Protein AF-A0AA52FCB7-F1 (afdb_monomer)

Sequence (193 aa):
MDLAPDELLTHLDDLVLRMDREEAIGRDGHPDHPSGEVGATCLYAVYDPVSGGCAMARAGHPPPVLAAPDGTVRFLELPAGPPLGLGGMPFEAAEFHVAENSVLALYTDGLIESQVRDLDDACELLRSGLAEPGRPLEETCDRIPHDLLPQPQTDDVALLLTRTRTLGTSQVAPWELPAEPSVALIFIRGDVQ

Secondary structure (DSSP, 8-state):
-PPPHHHHHHHHHHHHHHHHHHHHHHS---TTS-----PBPEEEEEEETTTTEEEEEEEBPPPPEEE-TTS-EEE------PPBTS--SPP-EEEEE--TT-EEEEE-GGGT--SSS-HHHHHHHHHHHH-STT--HHHHHHHHHHHH--SS--S---EEEEE--PPPGGG---------TT-----------

Radius of gyration: 20.94 Å; Cα contacts (8 Å, |Δi|>4): 303; chains: 1; bounding box: 65×32×57 Å

Solvent-accessible surface area (backbone atoms only — not comparable to full-atom values): 11581 Å² total; per-residue (Å²): 131,87,69,56,43,23,58,46,50,50,52,50,24,56,51,43,46,49,50,57,53,56,54,59,73,73,52,86,85,69,89,88,59,82,86,65,87,77,43,49,65,41,73,42,75,50,72,40,38,75,81,27,40,32,40,30,19,26,18,53,36,64,69,38,37,40,20,40,61,88,30,54,56,44,72,51,90,59,56,43,41,56,31,32,47,66,67,85,73,76,50,45,62,39,78,42,82,50,62,60,61,15,38,42,37,45,53,41,59,41,52,42,60,52,99,85,50,55,56,69,60,35,50,49,50,53,40,60,55,50,30,61,61,89,61,58,66,66,63,40,63,56,45,43,55,66,77,53,55,61,88,82,74,91,56,70,71,51,78,47,80,46,70,42,61,61,56,53,74,92,76,52,83,88,76,90,74,76,96,55,99,85,73,87,87,82,84,87,82,83,84,84,130

Nearest PDB structures (foldseek):
  5ucg-assembly3_D  TM=6.932E-01  e=6.476E-05  Bacillus subtilis subsp. subtilis str. 168
  5ucg-assembly3_C  TM=7.736E-01  e=1.992E-04  Bacillus subtilis subsp. subtilis str. 168
  5ucg-assembly1_A  TM=7.765E-01  e=3.495E-04  Bacillus subtilis subsp. subtilis str. 168
  5ucg-assembly1_B  TM=7.756E-01  e=3.720E-04  Bacillus subtilis subsp. subtilis str. 168
  5ucg-assembly2_E-2  TM=7.784E-01  e=3.283E-04  Bacillus subtilis subsp. subtilis str. 168

Structure (mmCIF, N/CA/C/O backbone):
data_AF-A0AA52FCB7-F1
#
_entry.id   AF-A0AA52FCB7-F1
#
loop_
_atom_site.group_PDB
_atom_site.id
_atom_site.type_symbol
_atom_site.label_atom_id
_atom_site.label_alt_id
_atom_site.label_comp_id
_atom_site.label_asym_id
_atom_site.label_entity_id
_atom_site.label_seq_id
_atom_site.pdbx_PDB_ins_code
_atom_site.Cartn_x
_atom_site.Cartn_y
_atom_site.Cartn_z
_atom_site.occupancy
_atom_site.B_iso_or_equiv
_atom_site.auth_seq_id
_atom_site.auth_comp_id
_atom_site.auth_asym_id
_atom_site.auth_atom_id
_atom_site.pdbx_PDB_model_num
ATOM 1 N N . MET A 1 1 ? -20.951 6.166 -9.045 1.00 45.50 1 MET A N 1
ATOM 2 C CA . MET A 1 1 ? -20.879 4.755 -8.637 1.00 45.50 1 MET A CA 1
ATOM 3 C C . MET A 1 1 ? -19.400 4.472 -8.612 1.00 45.50 1 MET A C 1
ATOM 5 O O . MET A 1 1 ? -18.784 4.608 -9.662 1.00 45.50 1 MET A O 1
ATOM 9 N N . ASP A 1 2 ? -18.833 4.289 -7.426 1.00 71.06 2 ASP A N 1
ATOM 10 C CA . ASP A 1 2 ? -17.407 3.999 -7.294 1.00 71.06 2 ASP A CA 1
ATOM 11 C C . ASP A 1 2 ? -17.185 2.584 -7.835 1.00 71.06 2 ASP A C 1
ATOM 13 O O . ASP A 1 2 ? -17.899 1.661 -7.443 1.00 71.06 2 ASP A O 1
ATOM 17 N N . LEU A 1 3 ? -16.305 2.453 -8.829 1.00 85.44 3 LEU A N 1
ATOM 18 C CA . LEU A 1 3 ? -15.985 1.168 -9.452 1.00 85.44 3 LEU A CA 1
ATOM 19 C C . LEU A 1 3 ? -15.271 0.269 -8.443 1.00 85.44 3 LEU A C 1
ATOM 21 O O . LEU A 1 3 ? -14.531 0.764 -7.583 1.00 85.44 3 LEU A O 1
ATOM 25 N N . ALA A 1 4 ? -15.454 -1.045 -8.574 1.00 93.50 4 ALA A N 1
ATOM 26 C CA . ALA A 1 4 ? -14.627 -1.983 -7.829 1.00 93.50 4 ALA A CA 1
ATOM 27 C C . ALA A 1 4 ? -13.144 -1.809 -8.233 1.00 93.50 4 ALA A C 1
ATOM 29 O O . ALA A 1 4 ? -12.861 -1.401 -9.366 1.00 93.50 4 ALA A O 1
ATOM 30 N N . PRO A 1 5 ? -12.176 -2.072 -7.335 1.00 95.62 5 PRO A N 1
ATOM 31 C CA . PRO A 1 5 ? -10.766 -1.818 -7.624 1.00 95.62 5 PRO A CA 1
ATOM 32 C C . PRO A 1 5 ? -10.227 -2.481 -8.896 1.00 95.62 5 PRO A C 1
ATOM 34 O O . PRO A 1 5 ? -9.506 -1.850 -9.663 1.00 95.62 5 PRO A O 1
ATOM 37 N N . ASP A 1 6 ? -10.593 -3.731 -9.143 1.00 95.00 6 ASP A N 1
ATOM 38 C CA . ASP A 1 6 ? -10.229 -4.503 -10.332 1.00 95.00 6 ASP A CA 1
ATOM 39 C C . ASP A 1 6 ? -10.856 -3.944 -11.619 1.00 95.00 6 ASP A C 1
ATOM 41 O O . ASP A 1 6 ? -10.180 -3.837 -12.647 1.00 95.00 6 ASP A O 1
ATOM 45 N N . GLU A 1 7 ? -12.117 -3.510 -11.561 1.00 95.12 7 GLU A N 1
ATOM 46 C CA . GLU A 1 7 ? -12.789 -2.843 -12.683 1.00 95.12 7 GLU A CA 1
ATOM 47 C C . GLU A 1 7 ? -12.118 -1.508 -13.020 1.00 95.12 7 GLU A C 1
ATOM 49 O O . GLU A 1 7 ? -11.920 -1.182 -14.193 1.00 95.12 7 GLU A O 1
ATOM 54 N N . LEU A 1 8 ? -11.729 -0.742 -11.995 1.00 95.44 8 LEU A N 1
ATOM 55 C CA . LEU A 1 8 ? -11.022 0.521 -12.176 1.00 95.44 8 LEU A 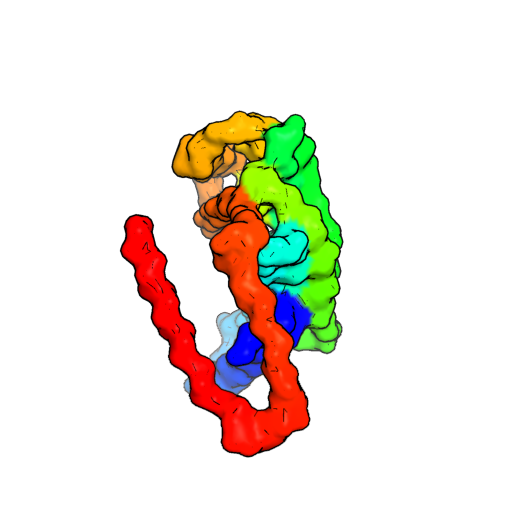CA 1
ATOM 56 C C . LEU A 1 8 ? -9.650 0.303 -12.818 1.00 95.44 8 LEU A C 1
ATOM 58 O O . LEU A 1 8 ? -9.314 1.014 -13.764 1.00 95.44 8 LEU A O 1
ATOM 62 N N . LEU A 1 9 ? -8.878 -0.686 -12.359 1.00 95.44 9 LEU A N 1
ATOM 63 C CA . LEU A 1 9 ? -7.589 -1.006 -12.978 1.00 95.44 9 LEU A CA 1
ATOM 64 C C . LEU A 1 9 ? -7.750 -1.494 -14.418 1.00 95.44 9 LEU A C 1
ATOM 66 O O . LEU A 1 9 ? -6.989 -1.068 -15.282 1.00 95.44 9 LEU A O 1
ATOM 70 N N . THR A 1 10 ? -8.775 -2.300 -14.699 1.00 94.94 10 THR A N 1
ATOM 71 C CA . THR A 1 10 ? -9.097 -2.727 -16.071 1.00 94.94 10 THR A CA 1
ATOM 72 C C . THR A 1 10 ? -9.399 -1.521 -16.962 1.00 94.94 10 THR A C 1
ATOM 74 O O . THR A 1 10 ? -8.893 -1.420 -18.077 1.00 94.94 10 THR A O 1
ATOM 77 N N . HIS A 1 11 ? -10.172 -0.556 -16.458 1.00 93.62 11 HIS A N 1
ATOM 78 C CA . HIS A 1 11 ? -10.465 0.663 -17.204 1.00 93.62 11 HIS A CA 1
ATOM 79 C C . HIS A 1 11 ? -9.217 1.524 -17.443 1.00 93.62 11 HIS A C 1
ATOM 81 O O . HIS A 1 11 ? -9.050 2.075 -18.530 1.00 93.62 11 HIS A O 1
ATOM 87 N N . LEU A 1 12 ? -8.338 1.644 -16.444 1.00 93.75 12 LEU A N 1
ATOM 88 C CA . LEU A 1 12 ? -7.072 2.362 -16.591 1.00 93.75 12 LEU A CA 1
ATOM 89 C C . LEU A 1 12 ? -6.145 1.678 -17.603 1.00 93.75 12 LEU A C 1
ATOM 91 O O . LEU A 1 12 ? -5.550 2.375 -18.421 1.00 93.75 12 LEU A O 1
ATOM 95 N N . ASP A 1 13 ? -6.063 0.347 -17.598 1.00 93.44 13 ASP A N 1
ATOM 96 C CA . ASP A 1 13 ? -5.275 -0.430 -18.564 1.00 93.44 13 ASP A CA 1
ATOM 97 C C . ASP A 1 13 ? -5.745 -0.178 -20.003 1.00 93.44 13 ASP A C 1
ATOM 99 O O . ASP A 1 13 ? -4.945 0.179 -20.871 1.00 93.44 13 ASP A O 1
ATOM 103 N N . ASP A 1 14 ? -7.061 -0.228 -20.235 1.00 91.62 14 ASP A N 1
ATOM 104 C CA . ASP A 1 14 ? -7.664 0.093 -21.532 1.00 91.62 14 ASP A CA 1
ATOM 105 C C . ASP A 1 14 ? -7.354 1.529 -21.988 1.00 91.62 14 ASP A C 1
ATOM 107 O O . ASP A 1 14 ? -7.154 1.780 -23.182 1.00 91.62 14 ASP A O 1
ATOM 111 N N . LEU A 1 15 ? -7.323 2.494 -21.060 1.00 91.56 15 LEU A N 1
ATOM 112 C CA . LEU A 1 15 ? -6.978 3.882 -21.374 1.00 91.56 15 LEU A CA 1
ATOM 113 C C . LEU A 1 15 ? -5.505 4.021 -21.773 1.00 91.56 15 LEU A C 1
ATOM 115 O O . LEU A 1 15 ? -5.227 4.652 -22.795 1.00 91.56 15 LEU A O 1
ATOM 119 N N . VAL A 1 16 ? -4.586 3.403 -21.027 1.00 89.75 16 VAL A N 1
ATOM 120 C CA . VAL A 1 16 ? -3.145 3.425 -21.337 1.00 89.75 16 VAL A CA 1
ATOM 121 C C . VAL A 1 16 ? -2.882 2.773 -22.698 1.00 89.75 16 VAL A C 1
ATOM 123 O O . VAL A 1 16 ? -2.288 3.397 -23.577 1.00 89.75 16 VAL A O 1
ATOM 126 N N . LEU A 1 17 ? -3.443 1.583 -22.941 1.00 87.50 17 LEU A N 1
ATOM 127 C CA . LEU A 1 17 ? -3.322 0.869 -24.220 1.00 87.50 17 LEU A CA 1
ATOM 128 C C . LEU A 1 17 ? -3.843 1.678 -25.415 1.00 87.50 17 LEU A C 1
ATOM 130 O O . LEU A 1 17 ? -3.356 1.535 -26.542 1.00 87.50 17 LEU A O 1
ATOM 134 N N . ARG A 1 18 ? -4.875 2.501 -25.209 1.00 86.69 18 ARG A N 1
ATOM 135 C CA . ARG A 1 18 ? -5.400 3.386 -26.254 1.00 86.69 18 ARG A CA 1
ATOM 136 C C . ARG A 1 18 ? -4.477 4.565 -26.525 1.00 86.69 18 ARG A C 1
ATOM 138 O O . ARG A 1 18 ? -4.260 4.872 -27.696 1.00 86.69 18 ARG A O 1
ATOM 145 N N . MET A 1 19 ? -3.944 5.190 -25.479 1.00 84.38 19 MET A N 1
ATOM 146 C CA . MET A 1 19 ? -3.011 6.310 -25.609 1.00 84.38 19 MET A CA 1
ATOM 147 C C . MET A 1 19 ? -1.756 5.894 -26.384 1.00 84.38 19 MET A C 1
ATOM 149 O O . MET A 1 19 ? -1.390 6.574 -27.342 1.00 84.38 19 MET A O 1
ATOM 153 N N . ASP A 1 20 ? -1.184 4.727 -26.078 1.00 80.62 20 ASP A N 1
ATOM 154 C CA . ASP A 1 20 ? -0.006 4.207 -26.786 1.00 80.62 20 ASP A CA 1
ATOM 155 C C . ASP A 1 20 ? -0.259 4.003 -28.288 1.00 80.62 20 ASP A C 1
ATOM 157 O O . ASP A 1 20 ? 0.585 4.318 -29.134 1.00 80.62 20 ASP A O 1
ATOM 161 N N . ARG A 1 21 ? -1.453 3.517 -28.657 1.00 78.19 21 ARG A N 1
ATOM 162 C CA . ARG A 1 21 ? -1.846 3.362 -30.069 1.00 78.19 21 ARG A CA 1
ATOM 163 C C . ARG A 1 21 ? -2.026 4.705 -30.768 1.00 78.19 21 ARG A C 1
ATOM 165 O O . ARG A 1 21 ? -1.641 4.834 -31.928 1.00 78.19 21 ARG A O 1
ATOM 172 N N . GLU A 1 22 ? -2.631 5.681 -30.097 1.00 75.75 22 GLU A N 1
ATOM 173 C CA . GLU A 1 22 ? -2.843 7.024 -30.647 1.00 75.75 22 GLU A CA 1
ATOM 174 C C . GLU A 1 22 ? -1.505 7.751 -30.866 1.00 75.75 22 GLU A C 1
ATOM 176 O O . GLU A 1 22 ? -1.296 8.341 -31.929 1.00 75.75 22 GLU A O 1
ATOM 181 N N . GLU A 1 23 ? -0.557 7.627 -29.932 1.00 69.94 23 GLU A N 1
ATOM 182 C CA . GLU A 1 23 ? 0.798 8.164 -30.096 1.00 69.94 23 GLU A CA 1
ATOM 183 C C . GLU A 1 23 ? 1.574 7.490 -31.234 1.00 69.94 23 GLU A C 1
ATOM 185 O O . GLU A 1 23 ? 2.283 8.167 -31.987 1.00 69.94 23 GLU A O 1
ATOM 190 N N . ALA A 1 24 ? 1.420 6.175 -31.409 1.00 65.25 24 ALA A N 1
ATOM 191 C CA . ALA A 1 24 ? 2.069 5.438 -32.492 1.00 65.25 24 ALA A CA 1
ATOM 192 C C . ALA A 1 24 ? 1.595 5.882 -33.890 1.00 65.25 24 ALA A C 1
ATOM 194 O O . ALA A 1 24 ? 2.366 5.823 -34.847 1.00 65.25 24 ALA A O 1
ATOM 195 N N . ILE A 1 25 ? 0.354 6.363 -34.020 1.00 60.12 25 ILE A N 1
ATOM 196 C CA . ILE A 1 25 ? -0.221 6.845 -35.289 1.00 60.12 25 ILE A CA 1
ATOM 197 C C . ILE A 1 25 ? 0.271 8.267 -35.637 1.00 60.12 25 ILE A C 1
ATOM 199 O O . ILE A 1 25 ? 0.261 8.650 -36.806 1.00 60.12 25 ILE A O 1
ATOM 203 N N . GLY A 1 26 ? 0.733 9.042 -34.649 1.00 58.78 26 GLY A N 1
ATOM 204 C CA . GLY A 1 26 ? 1.243 10.409 -34.832 1.00 58.78 26 GLY A CA 1
ATOM 205 C C . GLY A 1 26 ? 2.750 10.523 -35.097 1.00 58.78 26 GLY A C 1
ATOM 206 O O . GLY A 1 26 ? 3.223 11.611 -35.431 1.00 58.78 26 GLY A O 1
ATOM 207 N N . ARG A 1 27 ? 3.520 9.436 -34.949 1.00 56.81 27 ARG A N 1
ATOM 208 C CA . ARG A 1 27 ? 4.971 9.419 -35.196 1.00 56.81 27 ARG A CA 1
ATOM 209 C C . ARG A 1 27 ? 5.257 8.897 -36.608 1.00 56.81 27 ARG A C 1
ATOM 211 O O . ARG A 1 27 ? 5.035 7.725 -36.895 1.00 56.81 27 ARG A O 1
ATOM 218 N N . ASP A 1 28 ? 5.812 9.748 -37.474 1.00 52.34 28 ASP A N 1
ATOM 219 C CA . ASP A 1 28 ? 6.411 9.338 -38.753 1.00 52.34 28 ASP A CA 1
ATOM 220 C C . ASP A 1 28 ? 7.596 8.382 -38.494 1.00 52.34 28 ASP A C 1
ATOM 222 O O . ASP A 1 28 ? 8.734 8.810 -38.317 1.00 52.34 28 ASP A O 1
ATOM 226 N N . GLY A 1 29 ? 7.305 7.079 -38.427 1.00 52.31 29 GLY A N 1
ATOM 227 C CA . GLY A 1 29 ? 8.203 5.926 -38.589 1.00 52.31 29 GLY A CA 1
ATOM 228 C C . GLY A 1 29 ? 9.706 6.115 -38.339 1.00 52.31 29 GLY A C 1
ATOM 229 O O . GLY A 1 29 ? 10.497 5.820 -39.236 1.00 52.31 29 GLY A O 1
ATOM 230 N N . HIS A 1 30 ? 10.123 6.540 -37.142 1.00 45.84 30 HIS A N 1
ATOM 231 C CA . HIS A 1 30 ? 11.535 6.506 -36.743 1.00 45.84 30 HIS A CA 1
ATOM 232 C C . HIS A 1 30 ? 11.818 5.265 -35.874 1.00 45.84 30 HIS A C 1
ATOM 234 O O . HIS A 1 30 ? 11.282 5.177 -34.771 1.00 45.84 30 HIS A O 1
ATOM 240 N N . PRO A 1 31 ? 12.638 4.302 -36.343 1.00 50.50 31 PRO A N 1
ATOM 241 C CA . PRO A 1 31 ? 12.804 2.987 -35.714 1.00 50.50 31 PRO A CA 1
ATOM 242 C C . PRO A 1 31 ? 13.756 2.966 -34.500 1.00 50.50 31 PRO A C 1
ATOM 244 O O . PRO A 1 31 ? 14.036 1.892 -33.981 1.00 50.50 31 PRO A O 1
ATOM 247 N N . ASP A 1 32 ? 14.238 4.123 -34.034 1.00 44.69 32 ASP A N 1
ATOM 248 C CA . ASP A 1 32 ? 15.283 4.239 -32.999 1.00 44.69 32 ASP A CA 1
ATOM 249 C C . ASP A 1 32 ? 14.759 4.677 -31.619 1.00 44.69 32 ASP A C 1
ATOM 251 O O . ASP A 1 32 ? 15.508 5.185 -30.782 1.00 44.69 32 ASP A O 1
ATOM 255 N N . HIS A 1 33 ? 13.469 4.500 -31.335 1.00 45.22 33 HIS A N 1
ATOM 256 C CA . HIS A 1 33 ? 13.006 4.486 -29.947 1.00 45.22 33 HIS A CA 1
ATOM 257 C C . HIS A 1 33 ? 12.729 3.045 -29.566 1.00 45.22 33 HIS A C 1
ATOM 259 O O . HIS A 1 33 ? 11.986 2.387 -30.299 1.00 45.22 33 HIS A O 1
ATOM 265 N N . PRO A 1 34 ? 13.323 2.531 -28.469 1.00 42.44 34 PRO A N 1
ATOM 266 C CA . PRO A 1 34 ? 12.935 1.223 -27.992 1.00 42.44 34 PRO A CA 1
ATOM 267 C C . PRO A 1 34 ? 11.418 1.265 -27.861 1.00 42.44 34 PRO A C 1
ATOM 269 O O . PRO A 1 34 ? 10.869 2.140 -27.190 1.00 42.44 34 PRO A O 1
ATOM 272 N N . SER A 1 35 ? 10.739 0.344 -28.538 1.00 48.44 35 SER A N 1
ATOM 273 C CA . SER A 1 35 ? 9.387 -0.063 -28.177 1.00 48.44 35 SER A CA 1
ATOM 274 C C . SER A 1 35 ? 9.508 -0.756 -26.818 1.00 48.44 35 SER A C 1
ATOM 276 O O . SER A 1 35 ? 9.415 -1.972 -26.708 1.00 48.44 35 SER A O 1
ATOM 278 N N . GLY A 1 36 ? 9.915 0.012 -25.809 1.00 45.31 36 GLY A N 1
ATOM 279 C CA . GLY A 1 36 ? 9.949 -0.404 -24.432 1.00 45.31 36 GLY A CA 1
ATOM 280 C C . GLY A 1 36 ? 8.501 -0.419 -24.018 1.00 45.31 36 GLY A C 1
ATOM 281 O O . GLY A 1 36 ? 7.875 0.632 -23.943 1.00 45.31 36 GLY A O 1
ATOM 282 N N . GLU A 1 37 ? 7.978 -1.617 -23.841 1.00 56.69 37 GLU A N 1
ATOM 283 C CA . GLU A 1 37 ? 6.784 -1.920 -23.068 1.00 56.69 37 GLU A CA 1
ATOM 284 C C . GLU A 1 37 ? 6.935 -1.304 -21.661 1.00 56.69 37 GLU A C 1
ATOM 286 O O . GLU A 1 37 ? 7.281 -1.986 -20.700 1.00 56.69 37 GLU A O 1
ATOM 291 N N . VAL A 1 38 ? 6.788 0.018 -21.534 1.00 61.06 38 VAL A N 1
ATOM 292 C CA . VAL A 1 38 ? 6.859 0.715 -20.247 1.00 61.06 38 VAL A CA 1
ATOM 293 C C . VAL A 1 38 ? 5.437 0.804 -19.731 1.00 61.06 38 VAL A C 1
ATOM 295 O O . VAL A 1 38 ? 4.728 1.776 -19.971 1.00 61.06 38 VAL A O 1
ATOM 298 N N . GLY A 1 39 ? 5.013 -0.262 -19.061 1.00 78.88 39 GLY A N 1
ATOM 299 C CA . GLY A 1 39 ? 3.770 -0.226 -18.314 1.00 78.88 39 GLY A CA 1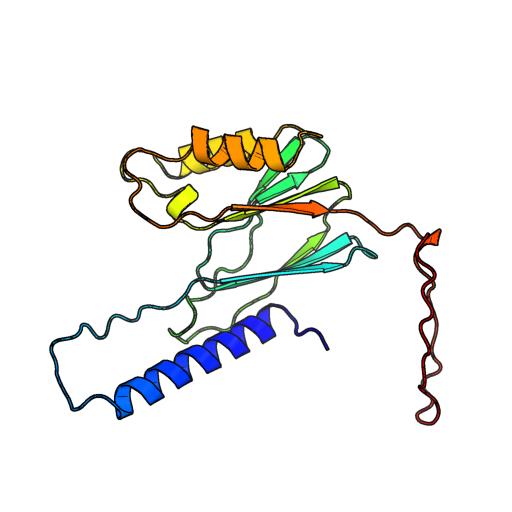
ATOM 300 C C . GLY A 1 39 ? 3.892 0.642 -17.060 1.00 78.88 39 GLY A C 1
ATOM 301 O O . GLY A 1 39 ? 4.985 0.832 -16.526 1.00 78.88 39 GLY A O 1
ATOM 302 N N . ALA A 1 40 ? 2.769 1.157 -16.568 1.00 89.50 40 ALA A N 1
ATOM 303 C CA . ALA A 1 40 ? 2.716 1.903 -15.311 1.00 89.50 40 ALA A CA 1
ATOM 304 C C . ALA A 1 40 ? 2.282 0.987 -14.160 1.00 89.50 40 ALA A C 1
ATOM 306 O O . ALA A 1 40 ? 1.365 0.178 -14.322 1.00 89.50 40 ALA A O 1
ATOM 307 N N . THR A 1 41 ? 2.897 1.121 -12.982 1.00 93.62 41 THR A N 1
ATOM 308 C CA . THR A 1 41 ? 2.407 0.410 -11.795 1.0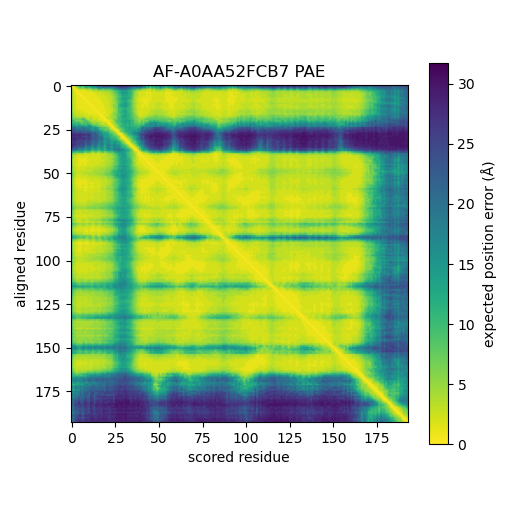0 93.62 41 THR A CA 1
ATOM 309 C C . THR A 1 41 ? 1.304 1.202 -11.098 1.00 93.62 41 THR A C 1
ATOM 311 O O . THR A 1 41 ? 1.298 2.433 -11.101 1.00 93.62 41 THR A O 1
ATOM 314 N N . CYS A 1 42 ? 0.338 0.505 -10.504 1.00 95.31 42 CYS A N 1
ATOM 315 C CA . CYS A 1 42 ? -0.753 1.137 -9.766 1.00 95.31 42 CYS A CA 1
ATOM 316 C C . CYS A 1 42 ? -1.228 0.253 -8.614 1.00 95.31 42 CYS A C 1
ATOM 318 O O . CYS A 1 42 ? -1.294 -0.967 -8.744 1.00 95.31 42 CYS A O 1
ATOM 320 N N . LEU A 1 43 ? -1.602 0.871 -7.498 1.00 97.06 43 LEU A N 1
ATOM 321 C CA . LEU A 1 43 ? -2.380 0.237 -6.444 1.00 97.06 43 LEU A CA 1
ATOM 322 C C . LEU A 1 43 ? -3.564 1.135 -6.120 1.00 97.06 43 LEU A C 1
ATOM 324 O O . LEU A 1 43 ? -3.398 2.326 -5.854 1.00 97.06 43 LEU A O 1
ATOM 328 N N . TYR A 1 44 ? -4.755 0.546 -6.125 1.00 96.31 44 TYR A N 1
ATOM 329 C CA . TYR A 1 44 ? -5.988 1.235 -5.782 1.00 96.31 44 TYR A CA 1
ATOM 330 C C . TYR A 1 44 ? -6.653 0.559 -4.588 1.00 96.31 44 TYR A C 1
ATOM 332 O O . TYR A 1 44 ? -6.792 -0.663 -4.554 1.00 96.31 44 TYR A O 1
ATOM 340 N N . ALA A 1 45 ? -7.048 1.366 -3.604 1.00 95.81 45 ALA A N 1
ATOM 341 C CA . ALA A 1 45 ? -7.651 0.913 -2.360 1.00 95.81 45 ALA A CA 1
ATOM 342 C C . ALA A 1 45 ? -8.914 1.723 -2.056 1.00 95.81 45 ALA A C 1
ATOM 344 O O . ALA A 1 45 ? -8.891 2.954 -2.062 1.00 95.81 45 ALA A O 1
ATOM 345 N N . VAL A 1 46 ? -9.999 1.022 -1.738 1.00 95.94 46 VAL A N 1
ATOM 346 C CA . VAL A 1 46 ? -11.267 1.597 -1.284 1.00 95.94 46 VAL A CA 1
ATOM 347 C C . VAL A 1 46 ? -11.492 1.142 0.147 1.00 95.94 46 VAL A C 1
ATOM 349 O O . VAL A 1 46 ? -11.547 -0.056 0.417 1.00 95.94 46 VAL A O 1
ATOM 352 N N . TYR A 1 47 ? -11.597 2.090 1.074 1.00 94.94 47 TYR A N 1
ATOM 353 C CA . TYR A 1 47 ? -11.884 1.821 2.481 1.00 94.94 47 TYR A CA 1
ATOM 354 C C . TYR A 1 47 ? -13.299 2.277 2.825 1.00 94.94 47 TYR A C 1
ATOM 356 O O . TYR A 1 47 ? -13.642 3.442 2.622 1.00 94.94 47 TYR A O 1
ATOM 364 N N . ASP A 1 48 ? -14.095 1.368 3.380 1.00 92.69 48 ASP A N 1
ATOM 365 C CA . ASP A 1 48 ? -15.402 1.665 3.947 1.00 92.69 48 ASP A CA 1
ATOM 366 C C . ASP A 1 48 ? -15.274 1.875 5.470 1.00 92.69 48 ASP A C 1
ATOM 368 O O . ASP A 1 48 ? -15.089 0.907 6.217 1.00 92.69 48 ASP A O 1
ATOM 372 N N . PRO A 1 49 ? -15.406 3.117 5.971 1.00 90.75 49 PRO A N 1
ATOM 373 C CA . PRO A 1 49 ? -15.299 3.409 7.397 1.00 90.75 49 PRO A CA 1
ATOM 374 C C . PRO A 1 49 ? -16.502 2.912 8.213 1.00 90.75 49 PRO A C 1
ATOM 376 O O . PRO A 1 49 ? -16.440 2.937 9.442 1.00 90.75 49 PRO A O 1
ATOM 379 N N . VAL A 1 50 ? -17.601 2.486 7.580 1.00 90.50 50 VAL A N 1
ATOM 380 C CA . VAL A 1 50 ? -18.766 1.930 8.285 1.00 90.50 50 VAL A CA 1
ATOM 381 C C . VAL A 1 50 ? -18.517 0.472 8.661 1.00 90.50 50 VAL A C 1
ATOM 383 O O . VAL A 1 50 ? -18.711 0.094 9.815 1.00 90.50 50 VAL A O 1
ATOM 386 N N . SER A 1 51 ? -18.074 -0.350 7.707 1.00 90.56 51 SER A N 1
ATOM 387 C CA . SER A 1 51 ? -17.777 -1.770 7.952 1.00 90.56 51 SER A CA 1
ATOM 388 C C . SER A 1 51 ? -16.345 -2.032 8.431 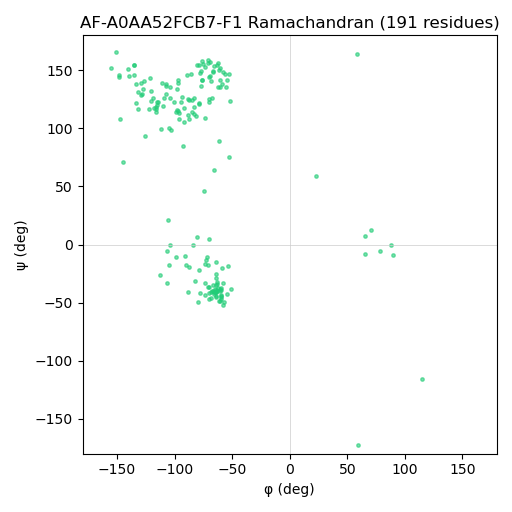1.00 90.56 51 SER A C 1
ATOM 390 O O . SER A 1 51 ? -16.059 -3.104 8.970 1.00 90.56 51 SER A O 1
ATOM 392 N N . GLY A 1 52 ? -15.426 -1.085 8.214 1.00 93.50 52 GLY A N 1
ATOM 393 C CA . GLY A 1 52 ? -13.987 -1.311 8.356 1.00 93.50 52 GLY A CA 1
ATOM 394 C C . GLY A 1 52 ? -13.406 -2.208 7.254 1.00 93.50 52 GLY A C 1
ATOM 395 O O . GLY A 1 52 ? -12.286 -2.702 7.394 1.00 93.50 52 GLY A O 1
ATOM 396 N N . GLY A 1 53 ? -14.164 -2.468 6.186 1.00 96.06 53 GLY A N 1
ATOM 397 C CA . GLY A 1 53 ? -13.708 -3.223 5.024 1.00 96.06 53 GLY A CA 1
ATOM 398 C C . GLY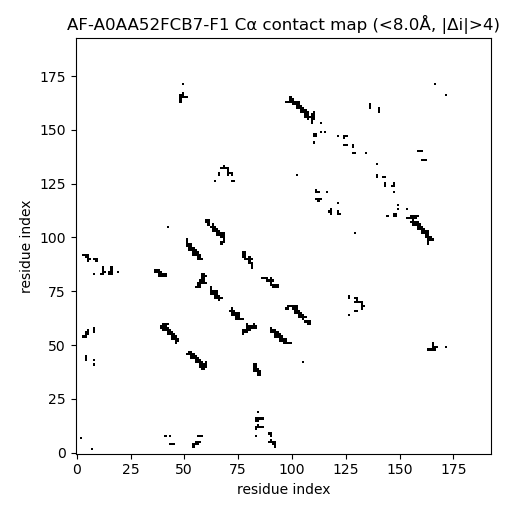 A 1 53 ? -12.797 -2.387 4.131 1.00 96.06 53 GLY A C 1
ATOM 399 O O . GLY A 1 53 ? -13.019 -1.193 3.937 1.00 96.06 53 GLY A O 1
ATOM 400 N N . CYS A 1 54 ? -11.764 -3.012 3.575 1.00 96.75 54 CYS A N 1
ATOM 401 C CA . CYS A 1 54 ? -10.904 -2.401 2.577 1.00 96.75 54 CYS A CA 1
ATOM 402 C C . CYS A 1 54 ? -10.708 -3.344 1.393 1.00 96.75 54 CYS A C 1
ATOM 404 O O . CYS A 1 54 ? -10.143 -4.424 1.558 1.00 96.75 54 CYS A O 1
ATOM 406 N N . ALA A 1 55 ? -11.167 -2.928 0.216 1.00 97.25 55 ALA A N 1
ATOM 407 C CA . ALA A 1 55 ? -10.959 -3.640 -1.038 1.00 97.25 55 ALA A CA 1
ATOM 408 C C . ALA A 1 55 ? -9.780 -3.015 -1.784 1.00 97.25 55 ALA A C 1
ATOM 410 O O . ALA A 1 55 ? -9.688 -1.789 -1.883 1.00 97.25 55 ALA A O 1
ATOM 411 N N . MET A 1 56 ? -8.874 -3.840 -2.303 1.00 97.88 56 MET A N 1
ATOM 412 C CA . MET A 1 56 ? -7.671 -3.374 -2.991 1.00 97.88 56 MET A CA 1
ATOM 413 C C . MET A 1 56 ? -7.376 -4.218 -4.222 1.00 97.88 56 MET A C 1
ATOM 415 O O . MET A 1 56 ? -7.542 -5.432 -4.182 1.00 97.88 56 MET A O 1
ATOM 419 N N . ALA A 1 57 ? -6.855 -3.592 -5.270 1.00 97.56 57 ALA A N 1
ATOM 420 C CA . ALA A 1 57 ? -6.252 -4.277 -6.408 1.00 97.56 57 ALA A CA 1
ATOM 421 C C . ALA A 1 57 ? -4.939 -3.579 -6.777 1.00 97.56 57 ALA A C 1
ATOM 423 O O . ALA A 1 57 ? -4.759 -2.386 -6.502 1.00 97.56 57 ALA A O 1
ATOM 424 N N . ARG A 1 58 ? -4.016 -4.314 -7.399 1.00 96.62 58 ARG A N 1
ATOM 425 C CA . ARG A 1 58 ? -2.745 -3.763 -7.878 1.00 96.62 58 ARG A CA 1
ATOM 426 C C . ARG A 1 58 ? -2.414 -4.242 -9.290 1.00 96.62 58 ARG A C 1
ATOM 428 O O . ARG A 1 58 ? -2.874 -5.296 -9.719 1.00 96.62 58 ARG A O 1
ATOM 435 N N . ALA A 1 59 ? -1.628 -3.422 -9.975 1.00 95.56 59 ALA A N 1
ATOM 436 C CA . ALA A 1 59 ? -1.049 -3.623 -11.292 1.00 95.56 59 ALA A CA 1
ATOM 437 C C . ALA A 1 59 ? 0.467 -3.429 -11.164 1.00 95.56 59 ALA A C 1
ATOM 439 O O . ALA A 1 59 ? 0.944 -2.296 -11.139 1.00 95.56 59 ALA A O 1
ATOM 440 N N . GLY A 1 60 ? 1.225 -4.505 -10.948 1.00 93.31 60 GLY A N 1
ATOM 441 C CA . GLY A 1 60 ? 2.687 -4.491 -10.788 1.00 93.31 60 GLY A CA 1
ATOM 442 C C . GLY A 1 60 ? 3.241 -3.760 -9.551 1.00 93.31 60 GLY A C 1
ATOM 443 O O . GLY A 1 60 ? 4.431 -3.857 -9.282 1.00 93.31 60 GLY A O 1
ATOM 444 N N . HIS A 1 61 ? 2.412 -3.048 -8.786 1.00 95.50 61 HIS A N 1
ATOM 445 C CA . HIS A 1 61 ? 2.851 -2.210 -7.667 1.00 95.50 61 HIS A CA 1
ATOM 446 C C . HIS A 1 61 ? 3.277 -3.041 -6.438 1.00 95.50 61 HIS A C 1
ATOM 448 O O . HIS A 1 61 ? 2.752 -4.151 -6.251 1.00 95.50 61 HIS A O 1
ATOM 454 N N . PRO A 1 62 ? 4.180 -2.539 -5.571 1.00 95.38 62 PRO A N 1
ATOM 455 C CA . PRO A 1 62 ? 4.551 -3.234 -4.340 1.00 95.38 62 PRO A CA 1
ATOM 456 C C . PRO A 1 62 ? 3.347 -3.517 -3.417 1.00 95.38 62 PRO A C 1
ATOM 458 O O . PRO A 1 62 ? 2.385 -2.742 -3.400 1.00 95.38 62 PRO A O 1
ATOM 461 N N . PRO A 1 63 ? 3.363 -4.624 -2.646 1.00 96.56 63 PRO A N 1
ATOM 462 C CA . PRO A 1 63 ? 2.318 -4.917 -1.667 1.00 96.56 63 PRO A CA 1
ATOM 463 C C . PRO A 1 63 ? 2.220 -3.818 -0.595 1.00 96.56 63 PRO A C 1
ATOM 465 O O . PRO A 1 63 ? 3.246 -3.405 -0.058 1.00 96.56 63 PRO A O 1
ATOM 468 N N . PRO A 1 64 ? 1.016 -3.360 -0.219 1.00 97.50 64 PRO A N 1
ATOM 469 C CA . PRO A 1 64 ? 0.869 -2.316 0.782 1.00 97.50 64 PRO A CA 1
ATOM 470 C C . PRO A 1 64 ? 1.128 -2.870 2.187 1.00 97.50 64 PRO A C 1
ATOM 472 O O . PRO A 1 64 ? 0.926 -4.060 2.452 1.00 97.50 64 PRO A O 1
ATOM 475 N N . VAL A 1 65 ? 1.530 -2.004 3.118 1.00 98.31 65 VAL A N 1
ATOM 476 C CA . VAL A 1 65 ? 1.784 -2.395 4.514 1.00 98.31 65 VAL A CA 1
ATOM 477 C C . VAL A 1 65 ? 0.642 -1.943 5.408 1.00 98.31 65 VAL A C 1
ATOM 479 O O . VAL A 1 65 ? 0.194 -0.801 5.336 1.00 98.31 65 VAL A O 1
ATOM 482 N N . LEU A 1 66 ? 0.193 -2.826 6.294 1.00 98.19 66 LEU A N 1
ATOM 483 C CA . LEU A 1 66 ? -0.793 -2.523 7.318 1.00 98.19 66 LEU A CA 1
ATOM 484 C C . LEU A 1 66 ? -0.187 -2.677 8.712 1.00 98.19 66 LEU A C 1
ATOM 486 O O . LEU A 1 66 ? 0.194 -3.779 9.117 1.00 98.19 66 LEU A O 1
ATOM 490 N N . ALA A 1 67 ? -0.163 -1.574 9.455 1.00 98.06 67 ALA A N 1
ATOM 491 C CA . ALA A 1 67 ? 0.167 -1.533 10.871 1.00 98.06 67 ALA A CA 1
ATOM 492 C C . ALA A 1 67 ? -1.117 -1.502 11.704 1.00 98.06 67 ALA A C 1
ATOM 494 O O . ALA A 1 67 ? -1.907 -0.560 11.625 1.00 98.06 67 ALA A O 1
ATOM 495 N N . ALA A 1 68 ? -1.335 -2.550 12.487 1.00 96.50 68 ALA A N 1
ATOM 496 C CA . ALA A 1 68 ? -2.449 -2.666 13.411 1.00 96.50 68 ALA A CA 1
ATOM 497 C C . ALA A 1 68 ? -2.213 -1.812 14.675 1.00 96.50 68 ALA A C 1
ATOM 499 O O . ALA A 1 68 ? -1.069 -1.500 15.018 1.00 96.50 68 ALA A O 1
ATOM 500 N N . PRO A 1 69 ? -3.278 -1.440 15.409 1.00 95.00 69 PRO A N 1
ATOM 501 C CA . PRO A 1 69 ? -3.160 -0.623 16.620 1.00 95.00 69 PRO A CA 1
ATOM 502 C C . PRO A 1 69 ? -2.393 -1.303 17.766 1.00 95.00 69 PRO A C 1
ATOM 504 O O . PRO A 1 69 ? -1.986 -0.625 18.706 1.00 95.00 69 PRO A O 1
ATOM 507 N N . ASP A 1 70 ? -2.186 -2.621 17.702 1.00 94.12 70 ASP A N 1
ATOM 508 C CA . ASP A 1 70 ? -1.374 -3.387 18.655 1.00 94.12 70 ASP A CA 1
ATOM 509 C C . ASP A 1 70 ? 0.135 -3.367 18.332 1.00 94.12 70 ASP A C 1
ATOM 511 O O . ASP A 1 70 ? 0.925 -3.951 19.072 1.00 94.12 70 ASP A O 1
ATOM 515 N N . GLY A 1 71 ? 0.537 -2.690 17.250 1.00 94.19 71 GLY A N 1
ATOM 516 C CA . GLY A 1 71 ? 1.919 -2.627 16.768 1.00 94.19 71 GLY A CA 1
ATOM 517 C C . GLY A 1 71 ? 2.298 -3.754 15.806 1.00 94.19 71 GLY A C 1
ATOM 518 O O . GLY A 1 71 ? 3.424 -3.774 15.310 1.00 94.19 71 GLY A O 1
ATOM 519 N N . THR A 1 72 ? 1.386 -4.682 15.495 1.00 96.75 72 THR A N 1
ATOM 520 C CA . THR A 1 72 ? 1.628 -5.722 14.488 1.00 96.75 72 THR A CA 1
ATOM 521 C C . THR A 1 72 ? 1.657 -5.104 13.095 1.00 96.75 72 THR A C 1
ATOM 523 O O . THR A 1 72 ? 0.683 -4.491 12.662 1.00 96.75 72 THR A O 1
ATOM 526 N N . VAL A 1 73 ? 2.738 -5.326 12.347 1.00 98.19 73 VAL A N 1
ATOM 527 C CA . VAL A 1 73 ? 2.904 -4.792 10.989 1.00 98.19 73 VAL A CA 1
ATOM 528 C C . VAL A 1 73 ? 3.053 -5.929 9.981 1.00 98.19 73 VAL A C 1
ATOM 530 O O . VAL A 1 73 ? 3.917 -6.798 10.130 1.00 98.19 73 VAL A O 1
ATOM 533 N N . ARG A 1 74 ? 2.216 -5.927 8.938 1.00 97.31 74 ARG A N 1
ATOM 534 C CA . ARG A 1 74 ? 2.219 -6.952 7.883 1.00 97.31 74 ARG A CA 1
ATOM 535 C C . ARG A 1 74 ? 2.106 -6.342 6.492 1.00 97.31 74 ARG A C 1
ATOM 537 O O . ARG A 1 74 ? 1.384 -5.369 6.309 1.00 97.31 74 ARG A O 1
ATOM 544 N N . PHE A 1 75 ? 2.762 -6.962 5.521 1.00 97.75 75 PHE A N 1
ATOM 545 C CA . PHE A 1 75 ? 2.501 -6.716 4.105 1.00 97.75 75 PHE A CA 1
ATOM 546 C C . PHE A 1 75 ? 1.209 -7.450 3.736 1.00 97.75 75 PHE A C 1
ATOM 548 O O . PHE A 1 75 ? 0.971 -8.564 4.215 1.00 97.75 75 PHE A O 1
ATOM 555 N N . LEU A 1 76 ? 0.328 -6.799 2.980 1.00 97.44 76 LEU A N 1
ATOM 556 C CA . LEU A 1 76 ? -0.929 -7.404 2.552 1.00 97.44 76 LEU A CA 1
ATOM 557 C C . LEU A 1 76 ? -0.708 -8.171 1.253 1.00 97.44 76 LEU A C 1
ATOM 559 O O . LEU A 1 76 ? -0.265 -7.611 0.256 1.00 97.44 76 LEU A O 1
ATOM 563 N N . GLU A 1 77 ? -1.052 -9.452 1.271 1.00 94.62 77 GLU A N 1
ATOM 564 C CA . GLU A 1 77 ? -0.948 -10.327 0.109 1.00 94.62 77 GLU A CA 1
ATOM 565 C C . GLU A 1 77 ? -2.180 -10.164 -0.781 1.00 94.62 77 GLU A C 1
ATOM 567 O O . GLU A 1 77 ? -3.291 -10.539 -0.403 1.00 94.62 77 GLU A O 1
ATOM 572 N N . LEU A 1 78 ? -1.977 -9.606 -1.971 1.00 94.50 78 LEU A N 1
ATOM 573 C CA . LEU A 1 78 ? -2.987 -9.465 -3.016 1.00 94.50 78 LEU A CA 1
ATOM 574 C C . LEU A 1 78 ? -2.364 -9.735 -4.398 1.00 94.50 78 LEU A C 1
ATOM 576 O O . LEU A 1 78 ? -1.158 -9.494 -4.575 1.00 94.50 78 LEU A O 1
ATOM 580 N N . PRO A 1 79 ? -3.139 -10.230 -5.382 1.00 93.50 79 PRO A N 1
ATOM 581 C CA . PRO A 1 79 ? -2.629 -10.538 -6.719 1.00 93.50 79 PRO A CA 1
ATOM 582 C C . PRO A 1 79 ? -1.946 -9.330 -7.363 1.00 93.50 79 PRO A C 1
ATOM 584 O O . PRO A 1 79 ? -2.449 -8.218 -7.275 1.00 93.50 79 PRO A O 1
ATOM 587 N N . ALA A 1 80 ? -0.776 -9.536 -7.977 1.00 87.50 80 ALA A N 1
ATOM 588 C CA . ALA A 1 80 ? 0.033 -8.443 -8.521 1.00 87.50 80 ALA A CA 1
ATOM 589 C C . ALA A 1 80 ? -0.566 -7.774 -9.756 1.00 87.50 80 ALA A C 1
ATOM 591 O O . ALA A 1 80 ? -0.381 -6.573 -9.922 1.00 87.50 80 ALA A O 1
ATOM 592 N N . GLY A 1 81 ? -1.205 -8.558 -10.628 1.00 89.75 81 GLY A N 1
ATOM 593 C CA . GLY A 1 81 ? -1.521 -8.136 -11.991 1.00 89.75 81 GLY A CA 1
ATOM 594 C C . GLY A 1 81 ? -0.272 -7.747 -12.810 1.00 89.75 81 GLY A C 1
ATOM 595 O O . GLY A 1 81 ? 0.815 -7.546 -12.258 1.00 89.75 81 GLY A O 1
ATOM 596 N N . PRO A 1 82 ? -0.381 -7.654 -14.142 1.00 91.94 82 PRO A N 1
ATOM 597 C CA . PRO A 1 82 ? 0.650 -7.004 -14.949 1.00 91.94 82 PRO A CA 1
ATOM 598 C C . PRO A 1 82 ? 0.661 -5.480 -14.696 1.00 91.94 82 PRO A C 1
ATOM 600 O O . PRO A 1 82 ? -0.353 -4.925 -14.285 1.00 91.94 82 PRO A O 1
ATOM 603 N N . PRO A 1 83 ? 1.766 -4.761 -14.942 1.00 93.31 83 PRO A N 1
ATOM 604 C CA . PRO A 1 83 ? 1.719 -3.307 -15.102 1.00 93.31 83 PRO A CA 1
ATOM 605 C C . PRO A 1 83 ? 0.677 -2.870 -16.149 1.00 93.31 83 PRO A C 1
ATOM 607 O O . PRO A 1 83 ? 0.466 -3.561 -17.149 1.00 93.31 83 PRO A O 1
ATOM 610 N N . LEU A 1 84 ? 0.052 -1.710 -15.931 1.00 92.88 84 LEU A N 1
ATOM 611 C CA . LEU A 1 84 ? -0.920 -1.110 -16.852 1.00 92.88 84 LEU A CA 1
ATOM 612 C C . LEU A 1 84 ? -0.270 -0.832 -18.211 1.00 92.88 84 LEU A C 1
ATOM 614 O O . LEU A 1 84 ? 0.862 -0.361 -18.250 1.00 92.88 84 LEU A O 1
ATOM 618 N N . GLY A 1 85 ? -0.983 -1.048 -19.310 1.00 89.50 85 GL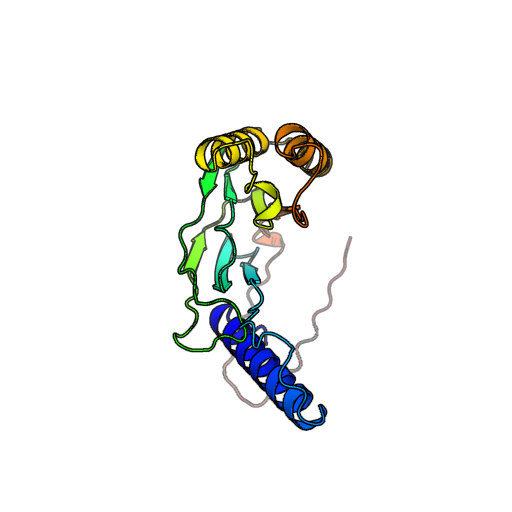Y A N 1
ATOM 619 C CA . GLY A 1 85 ? -0.493 -0.839 -20.676 1.00 89.50 85 GLY A CA 1
ATOM 620 C C . GLY A 1 85 ? 0.173 -2.065 -21.301 1.00 89.50 85 GLY A C 1
ATOM 621 O O . GLY A 1 85 ? 0.440 -2.067 -22.500 1.00 89.50 85 GLY A O 1
ATOM 622 N N . LEU A 1 86 ? 0.414 -3.131 -20.532 1.00 85.56 86 LEU A N 1
ATOM 623 C CA . LEU A 1 86 ? 0.983 -4.376 -21.064 1.00 85.56 86 LEU A CA 1
ATOM 624 C C . LEU A 1 86 ? -0.090 -5.358 -21.546 1.00 85.56 86 LEU A C 1
ATOM 626 O O . LEU A 1 86 ? 0.203 -6.278 -22.314 1.00 85.56 86 LEU A O 1
ATOM 630 N N . GLY A 1 87 ? -1.340 -5.151 -21.119 1.00 74.56 87 GLY A N 1
ATOM 631 C CA . GLY A 1 87 ? -2.437 -6.081 -21.342 1.00 74.56 87 GLY A CA 1
ATOM 632 C C . GLY A 1 87 ? -2.174 -7.471 -20.747 1.00 74.56 87 GLY A C 1
ATOM 633 O O . GLY A 1 87 ? -1.199 -7.725 -20.037 1.00 74.56 87 GLY A O 1
ATOM 634 N N . GLY A 1 88 ? -3.067 -8.412 -21.052 1.00 79.62 88 GLY A N 1
ATOM 635 C CA . GLY A 1 88 ? -2.917 -9.814 -20.664 1.00 79.62 88 GLY A CA 1
ATOM 636 C C . GLY A 1 88 ? -3.980 -10.284 -19.679 1.00 79.62 88 GLY A C 1
ATOM 637 O O . GLY A 1 88 ? -5.146 -10.414 -20.048 1.00 79.62 88 GLY A O 1
ATOM 638 N N . MET A 1 89 ? -3.554 -10.647 -18.469 1.00 82.19 89 MET A N 1
ATOM 639 C CA . MET A 1 89 ? -4.422 -11.230 -17.438 1.00 82.19 89 MET A CA 1
ATOM 640 C C . MET A 1 89 ? -5.276 -10.153 -16.753 1.00 82.19 89 MET A C 1
ATOM 642 O O . MET A 1 89 ? -4.799 -9.030 -16.597 1.00 82.19 89 MET A O 1
ATOM 646 N N . PRO A 1 90 ? -6.505 -10.483 -16.311 1.00 88.88 90 PRO A N 1
ATOM 647 C CA . PRO A 1 90 ? -7.336 -9.548 -15.562 1.00 88.88 90 PRO A CA 1
ATOM 648 C C . PRO A 1 90 ? -6.695 -9.172 -14.221 1.00 88.88 90 PRO A C 1
ATOM 650 O O . PRO A 1 90 ? -5.926 -9.944 -13.640 1.00 88.88 90 PRO A O 1
ATOM 653 N N . PHE A 1 91 ? -7.057 -7.994 -13.719 1.00 95.25 91 PHE A N 1
ATOM 654 C CA . PHE A 1 91 ? -6.765 -7.594 -12.348 1.00 95.25 91 PHE A CA 1
ATOM 655 C C . PHE A 1 91 ? -7.729 -8.278 -11.384 1.00 95.25 91 PHE A C 1
ATOM 657 O O . PHE A 1 91 ? -8.878 -8.544 -11.725 1.00 95.25 91 PHE A O 1
ATOM 664 N N . GLU A 1 92 ? -7.261 -8.544 -10.169 1.00 96.00 92 GLU A N 1
ATOM 665 C CA . GLU A 1 92 ? -8.060 -9.180 -9.127 1.00 96.00 92 GLU A CA 1
ATOM 666 C C . GLU A 1 92 ? -8.016 -8.333 -7.856 1.00 96.00 92 GLU A C 1
ATOM 668 O O . GLU A 1 92 ? -6.948 -7.881 -7.427 1.00 96.00 92 GLU A O 1
ATOM 673 N N . ALA A 1 93 ? -9.187 -8.128 -7.254 1.00 96.25 93 ALA A N 1
ATOM 674 C CA . ALA A 1 93 ? -9.314 -7.445 -5.980 1.00 96.25 93 ALA A CA 1
ATOM 675 C C . ALA A 1 93 ? -9.222 -8.432 -4.806 1.00 96.25 93 ALA A C 1
ATOM 677 O O . ALA A 1 93 ? -9.696 -9.567 -4.878 1.00 96.25 93 ALA A O 1
ATOM 678 N N . ALA A 1 94 ? -8.646 -7.974 -3.699 1.00 97.38 94 ALA A N 1
ATOM 679 C CA . ALA A 1 94 ? -8.647 -8.658 -2.414 1.00 97.38 94 ALA A CA 1
ATOM 680 C C . ALA A 1 94 ? -9.300 -7.773 -1.347 1.00 97.38 94 ALA A C 1
ATOM 682 O O . ALA A 1 94 ? -9.119 -6.553 -1.334 1.00 97.38 94 ALA A O 1
ATOM 683 N N . GLU A 1 95 ? -10.044 -8.400 -0.437 1.00 96.88 95 GLU A N 1
ATOM 684 C CA . GLU A 1 95 ? -10.726 -7.724 0.664 1.00 96.88 95 GLU A CA 1
ATOM 685 C C . GLU A 1 95 ? -10.038 -8.004 1.999 1.00 96.88 95 GLU A C 1
ATOM 687 O O . GLU A 1 95 ? -9.705 -9.143 2.339 1.00 96.88 95 GLU A O 1
ATOM 692 N N . PHE A 1 96 ? -9.879 -6.953 2.794 1.00 96.94 96 PHE A N 1
ATOM 693 C CA . PHE A 1 96 ? -9.275 -7.007 4.115 1.00 96.94 96 PHE A CA 1
ATOM 694 C C . PHE A 1 96 ? -10.178 -6.321 5.129 1.00 96.94 96 PHE A C 1
ATOM 696 O O . PHE A 1 96 ? -10.705 -5.239 4.883 1.00 96.94 96 PHE A O 1
ATOM 703 N N . HIS A 1 97 ? -10.299 -6.907 6.318 1.00 96.25 97 HIS A N 1
ATOM 704 C CA . HIS A 1 97 ? -10.836 -6.179 7.459 1.00 96.25 97 HIS A CA 1
ATOM 705 C C . HIS A 1 97 ? -9.714 -5.383 8.130 1.00 96.25 97 HIS A C 1
ATOM 707 O O . HIS A 1 97 ? -8.681 -5.947 8.516 1.00 96.25 97 HIS A O 1
ATOM 713 N N . VAL A 1 98 ? -9.915 -4.073 8.267 1.00 95.44 98 VAL A N 1
ATOM 714 C CA . VAL A 1 98 ? -8.929 -3.152 8.829 1.00 95.44 98 VAL A CA 1
ATOM 715 C C . VAL A 1 98 ? -9.480 -2.545 10.110 1.00 95.44 98 VAL A C 1
ATOM 717 O O . VAL A 1 98 ? -10.444 -1.783 10.094 1.00 95.44 98 VAL A O 1
ATOM 720 N N . ALA A 1 99 ? -8.836 -2.876 11.230 1.00 94.31 99 ALA A N 1
ATOM 721 C CA . ALA A 1 99 ? -9.217 -2.356 12.535 1.00 94.31 99 ALA A CA 1
ATOM 722 C C . ALA A 1 99 ? -9.119 -0.823 12.574 1.00 94.31 99 ALA A C 1
ATOM 724 O O . ALA A 1 99 ? -8.286 -0.219 11.889 1.00 94.31 99 ALA A O 1
ATOM 725 N N . GLU A 1 100 ? -9.937 -0.194 13.413 1.00 94.19 100 GLU A N 1
ATOM 726 C CA . GLU A 1 100 ? -9.842 1.238 13.684 1.00 94.19 100 GLU A CA 1
ATOM 727 C C . GLU A 1 100 ? -8.437 1.619 14.187 1.00 94.19 100 GLU A C 1
ATOM 729 O O . GLU A 1 100 ? -7.784 0.848 14.892 1.00 94.19 100 GLU A O 1
ATOM 734 N N . ASN A 1 101 ? -7.975 2.823 13.838 1.00 94.94 101 ASN A N 1
ATOM 735 C CA . ASN A 1 101 ? -6.661 3.372 14.182 1.00 94.94 101 ASN A CA 1
ATOM 736 C C . ASN A 1 101 ? -5.456 2.643 13.568 1.00 94.94 101 ASN A C 1
ATOM 738 O O . ASN A 1 101 ? -4.317 3.019 13.869 1.00 94.94 101 ASN A O 1
ATOM 742 N N . SER A 1 102 ? -5.684 1.678 12.674 1.00 96.62 102 SER A N 1
ATOM 743 C CA . SER A 1 102 ? -4.622 1.074 11.868 1.00 96.62 102 SER A CA 1
ATOM 744 C C . SER A 1 102 ? -4.017 2.101 10.910 1.00 96.62 102 SER A C 1
ATOM 746 O O . SER A 1 102 ? -4.688 3.052 10.505 1.00 96.62 102 SER A O 1
ATOM 748 N N . VAL A 1 103 ? -2.760 1.906 10.519 1.00 97.81 103 VAL A N 1
ATOM 749 C CA . VAL A 1 103 ? -2.091 2.708 9.487 1.00 97.81 103 VAL A CA 1
ATOM 750 C C . VAL A 1 103 ? -1.886 1.852 8.247 1.00 97.81 103 VAL A C 1
ATOM 752 O O . VAL A 1 103 ? -1.203 0.832 8.311 1.00 97.81 103 VAL A O 1
ATOM 755 N N . LEU A 1 104 ? -2.472 2.276 7.130 1.00 97.69 104 LEU A N 1
ATOM 756 C CA . LEU A 1 104 ? -2.199 1.731 5.804 1.00 97.69 104 LEU A CA 1
ATOM 757 C C . LEU A 1 104 ? -1.104 2.576 5.142 1.00 97.69 104 LEU A C 1
ATOM 759 O O . LEU A 1 104 ? -1.235 3.801 5.076 1.00 97.69 104 LEU A O 1
ATOM 763 N N . ALA A 1 105 ? -0.048 1.920 4.667 1.00 98.00 105 ALA A N 1
ATOM 764 C CA . ALA A 1 105 ? 1.063 2.531 3.952 1.00 98.00 105 ALA A CA 1
ATOM 765 C C . ALA A 1 105 ? 1.111 2.028 2.503 1.00 98.00 105 ALA A C 1
ATOM 767 O O . ALA A 1 105 ? 1.222 0.822 2.262 1.00 98.00 105 ALA A O 1
ATOM 768 N N . LEU A 1 106 ? 1.046 2.964 1.557 1.00 97.81 106 LEU A N 1
ATOM 769 C CA . LEU A 1 106 ? 1.260 2.745 0.124 1.00 97.81 106 LEU A CA 1
ATOM 770 C C . LEU A 1 106 ? 2.562 3.436 -0.276 1.00 97.81 106 LEU A C 1
ATOM 772 O O . LEU A 1 106 ? 2.832 4.539 0.203 1.00 97.81 106 LEU A O 1
ATOM 776 N N . TYR A 1 107 ? 3.372 2.806 -1.118 1.00 96.88 107 TYR A N 1
ATOM 777 C CA . TYR A 1 107 ? 4.703 3.311 -1.431 1.00 96.88 107 TYR A CA 1
ATOM 778 C C . TYR A 1 107 ? 5.195 2.825 -2.795 1.00 96.88 107 TYR A C 1
ATOM 780 O O . TYR A 1 107 ? 4.804 1.752 -3.246 1.00 96.88 107 TYR A O 1
ATOM 788 N N . THR A 1 108 ? 6.064 3.607 -3.435 1.00 94.44 108 THR A N 1
ATOM 789 C CA . THR A 1 108 ? 6.749 3.189 -4.668 1.00 94.44 108 THR A CA 1
ATOM 790 C C . THR A 1 108 ? 7.941 2.286 -4.361 1.00 94.44 108 THR A C 1
ATOM 792 O O . THR A 1 108 ? 8.527 2.349 -3.279 1.00 94.44 108 THR A O 1
ATOM 795 N N . ASP A 1 109 ? 8.308 1.444 -5.321 1.00 91.81 109 ASP A N 1
ATOM 796 C CA . ASP A 1 109 ? 9.498 0.584 -5.291 1.00 91.81 109 ASP A CA 1
ATOM 797 C C . ASP A 1 109 ? 10.778 1.356 -4.956 1.00 91.81 109 ASP A C 1
ATOM 799 O O . ASP A 1 109 ? 11.548 0.880 -4.124 1.00 91.81 109 ASP A O 1
ATOM 803 N N . GLY A 1 110 ? 10.946 2.586 -5.448 1.00 92.56 110 GLY A N 1
ATOM 804 C CA . GLY A 1 110 ? 12.076 3.449 -5.083 1.00 92.56 110 GLY A CA 1
ATOM 805 C C . GLY A 1 110 ? 12.282 3.674 -3.572 1.00 92.56 110 GLY A C 1
ATOM 806 O O . GLY A 1 110 ? 13.376 4.062 -3.158 1.00 92.56 110 GLY A O 1
ATOM 807 N N . LEU A 1 111 ? 11.275 3.418 -2.718 1.00 92.94 111 LEU A N 1
ATOM 808 C CA . LEU A 1 111 ? 11.421 3.470 -1.254 1.00 92.94 111 LEU A CA 1
ATOM 809 C C . LEU A 1 111 ? 12.204 2.275 -0.682 1.00 92.94 111 LEU A C 1
ATOM 811 O O . LEU A 1 111 ? 12.879 2.416 0.340 1.00 92.94 111 LEU A O 1
ATOM 815 N N . ILE A 1 112 ? 12.068 1.099 -1.295 1.00 91.12 112 ILE A N 1
ATOM 816 C CA . ILE A 1 112 ? 12.597 -0.178 -0.788 1.00 91.12 112 ILE A CA 1
ATOM 817 C C . ILE A 1 112 ? 13.715 -0.744 -1.667 1.00 91.12 112 ILE A C 1
ATOM 819 O O . ILE A 1 112 ? 14.571 -1.474 -1.169 1.00 91.12 112 ILE A O 1
ATOM 823 N N . GLU A 1 113 ? 13.732 -0.400 -2.951 1.00 89.00 113 GLU A N 1
ATOM 824 C CA . GLU A 1 113 ? 14.742 -0.841 -3.898 1.00 89.00 113 GLU A CA 1
ATOM 825 C C . GLU A 1 113 ? 15.984 0.046 -3.809 1.00 89.00 113 GLU A C 1
ATOM 827 O O . GLU A 1 113 ? 15.943 1.272 -3.897 1.00 89.00 113 GLU A O 1
ATOM 832 N N . SER A 1 114 ? 17.133 -0.594 -3.611 1.00 84.31 114 SER A N 1
ATOM 833 C CA . SER A 1 114 ? 18.423 0.071 -3.490 1.00 84.31 114 SER A CA 1
ATOM 834 C C . SER A 1 114 ? 19.519 -0.824 -4.045 1.00 84.31 114 SER A C 1
ATOM 836 O O . SER A 1 114 ? 19.492 -2.039 -3.881 1.00 84.31 114 SER A O 1
ATOM 838 N N . GLN A 1 115 ? 20.545 -0.225 -4.654 1.00 79.56 115 GLN A N 1
ATOM 839 C CA . GLN A 1 115 ? 21.731 -0.975 -5.092 1.00 79.56 115 GLN A CA 1
ATOM 840 C C . GLN A 1 115 ? 22.604 -1.453 -3.921 1.00 79.56 115 GLN A C 1
ATOM 842 O O . GLN A 1 115 ? 23.482 -2.293 -4.108 1.00 79.56 115 GLN A O 1
ATOM 847 N N . VAL A 1 116 ? 22.423 -0.869 -2.732 1.00 79.88 116 VAL A N 1
ATOM 848 C CA . VAL A 1 116 ? 23.304 -1.071 -1.570 1.00 79.88 116 VAL A CA 1
ATOM 849 C C . VAL A 1 116 ? 22.650 -1.945 -0.501 1.00 79.88 116 VAL A C 1
ATOM 851 O O . VAL A 1 116 ? 23.354 -2.673 0.197 1.00 79.88 116 VAL A O 1
ATOM 854 N N . ARG A 1 117 ? 21.325 -1.850 -0.345 1.00 86.25 117 ARG A N 1
ATOM 855 C CA . ARG A 1 117 ? 20.561 -2.548 0.693 1.00 86.25 117 ARG A CA 1
ATOM 856 C C . ARG A 1 117 ? 19.751 -3.677 0.069 1.00 86.25 117 ARG A C 1
ATOM 858 O O . ARG A 1 117 ? 19.152 -3.484 -0.982 1.00 86.25 117 ARG A O 1
ATOM 865 N N . ASP A 1 118 ? 19.724 -4.818 0.745 1.00 91.00 118 ASP A N 1
ATOM 866 C CA . ASP A 1 118 ? 18.850 -5.922 0.370 1.00 91.00 118 ASP A CA 1
ATOM 867 C C . ASP A 1 118 ? 17.368 -5.561 0.578 1.00 91.00 118 ASP A C 1
ATOM 869 O O . ASP A 1 118 ? 17.015 -4.792 1.480 1.00 91.00 118 ASP A O 1
ATOM 873 N N . LEU A 1 119 ? 16.501 -6.119 -0.266 1.00 90.50 119 LEU A N 1
ATOM 874 C CA . LEU A 1 119 ? 15.066 -5.863 -0.227 1.00 90.50 119 LEU A CA 1
ATOM 875 C C . LEU A 1 119 ? 14.432 -6.314 1.099 1.00 90.50 119 LEU A C 1
ATOM 877 O O . LEU A 1 119 ? 13.564 -5.611 1.623 1.00 90.50 119 LEU A O 1
ATOM 881 N N . ASP A 1 120 ? 14.872 -7.435 1.672 1.00 93.12 120 ASP A N 1
ATOM 882 C CA . ASP A 1 120 ? 14.322 -7.942 2.934 1.00 93.12 120 ASP A CA 1
ATOM 883 C C . ASP A 1 120 ? 14.682 -7.008 4.099 1.00 93.12 120 ASP A C 1
ATOM 885 O O . ASP A 1 120 ? 13.832 -6.691 4.938 1.00 93.12 120 ASP A O 1
ATOM 889 N N . ASP A 1 121 ? 15.911 -6.484 4.108 1.00 93.31 121 ASP A N 1
ATOM 890 C CA . ASP A 1 121 ? 16.365 -5.499 5.094 1.00 93.31 121 ASP A CA 1
ATOM 891 C C . ASP A 1 121 ? 15.573 -4.185 4.982 1.00 93.31 121 ASP A C 1
ATOM 893 O O . ASP A 1 121 ? 15.215 -3.577 5.996 1.00 93.31 121 ASP A O 1
ATOM 897 N N . ALA A 1 122 ? 15.284 -3.732 3.756 1.00 93.38 122 ALA A N 1
ATOM 898 C CA . ALA A 1 122 ? 14.448 -2.555 3.521 1.00 93.38 122 ALA A CA 1
ATOM 899 C C . ALA A 1 122 ? 13.011 -2.782 4.015 1.00 93.38 122 ALA A C 1
ATOM 901 O O . ALA A 1 122 ? 12.448 -1.939 4.718 1.00 93.38 122 ALA A O 1
ATOM 902 N N . CYS A 1 123 ? 12.434 -3.950 3.721 1.00 94.81 123 CYS A N 1
ATOM 903 C CA . CYS A 1 123 ? 11.111 -4.329 4.206 1.00 94.81 123 CYS A CA 1
ATOM 904 C C . CYS A 1 123 ? 11.049 -4.373 5.741 1.00 94.81 123 CYS A C 1
ATOM 906 O O . CYS A 1 123 ? 10.046 -3.955 6.326 1.00 94.81 123 CYS A O 1
ATOM 908 N N . GLU A 1 124 ? 12.104 -4.842 6.410 1.00 95.38 124 GLU A N 1
ATOM 909 C CA . GLU A 1 124 ? 12.162 -4.893 7.875 1.00 95.38 124 GLU A CA 1
ATOM 910 C C . GLU A 1 124 ? 12.303 -3.505 8.514 1.00 95.38 124 GLU A C 1
ATOM 912 O O . GLU A 1 124 ? 11.689 -3.221 9.548 1.00 95.38 124 GLU A O 1
ATOM 917 N N . LEU A 1 125 ? 13.048 -2.601 7.879 1.00 94.56 125 LEU A N 1
ATOM 918 C CA . LEU A 1 125 ? 13.118 -1.202 8.300 1.00 94.56 125 LEU A CA 1
ATOM 919 C C . LEU A 1 125 ? 11.781 -0.483 8.120 1.00 94.56 125 LEU A C 1
ATOM 921 O O . LEU A 1 125 ? 11.346 0.219 9.034 1.00 94.56 125 LEU A O 1
ATOM 925 N N . LEU A 1 126 ? 11.093 -0.705 6.997 1.00 96.12 126 LEU A N 1
ATOM 926 C CA . LEU A 1 126 ? 9.743 -0.183 6.782 1.00 96.12 126 LEU A CA 1
ATOM 927 C C . LEU A 1 126 ? 8.776 -0.715 7.850 1.00 96.12 126 LEU A C 1
ATOM 929 O O . LEU A 1 126 ? 8.027 0.056 8.456 1.00 96.12 126 LEU A O 1
ATOM 933 N N . ARG A 1 127 ? 8.844 -2.021 8.143 1.00 96.62 127 ARG A N 1
ATOM 934 C CA . ARG A 1 127 ? 8.064 -2.664 9.207 1.00 96.62 127 ARG A CA 1
ATOM 935 C C . ARG A 1 127 ? 8.322 -2.004 10.562 1.00 96.62 127 ARG A C 1
ATOM 937 O O . ARG A 1 127 ? 7.379 -1.606 11.244 1.00 96.62 127 ARG A O 1
ATOM 944 N N . SER A 1 128 ? 9.591 -1.830 10.917 1.00 95.19 128 SER A N 1
ATOM 945 C CA . SER A 1 128 ? 10.022 -1.196 12.168 1.00 95.19 128 SER A CA 1
ATOM 946 C C . SER A 1 128 ? 9.583 0.268 12.259 1.00 95.19 128 SER A C 1
ATOM 948 O O . SER A 1 128 ? 9.128 0.724 13.310 1.00 95.19 128 SER A O 1
ATOM 950 N N . GLY A 1 129 ? 9.654 1.001 11.146 1.00 94.94 129 GLY A N 1
ATOM 951 C CA . GLY A 1 129 ? 9.226 2.393 11.046 1.00 94.94 129 GLY A CA 1
ATOM 952 C C . GLY A 1 129 ? 7.724 2.592 11.272 1.00 94.94 129 GLY A C 1
ATOM 953 O O . GLY A 1 129 ? 7.319 3.659 11.735 1.00 94.94 129 GLY A O 1
ATOM 954 N N . LEU A 1 130 ? 6.912 1.565 11.017 1.00 96.25 130 LEU A N 1
ATOM 955 C CA . LEU A 1 130 ? 5.458 1.576 11.203 1.00 96.25 130 LEU A CA 1
ATOM 956 C C . LEU A 1 130 ? 4.989 0.920 12.515 1.00 96.25 130 LEU A C 1
ATOM 958 O O . LEU A 1 130 ? 3.818 1.046 12.868 1.00 96.25 130 LEU A O 1
ATOM 962 N N . ALA A 1 131 ? 5.873 0.232 13.242 1.00 94.56 131 ALA A N 1
ATOM 963 C CA . ALA A 1 131 ? 5.502 -0.602 14.389 1.00 94.56 131 ALA A CA 1
ATOM 964 C C . ALA A 1 131 ? 5.100 0.177 15.650 1.00 94.56 131 ALA A C 1
ATOM 966 O O . ALA A 1 131 ? 4.562 -0.419 16.577 1.00 94.56 131 ALA A O 1
ATOM 967 N N . GLU A 1 132 ? 5.361 1.486 15.717 1.00 92.25 132 GLU A N 1
ATOM 968 C CA . GLU A 1 132 ? 5.078 2.296 16.905 1.00 92.25 132 GLU A CA 1
ATOM 969 C C . GLU A 1 132 ? 3.644 2.854 16.895 1.00 92.25 132 GLU A C 1
ATOM 971 O O . GLU A 1 132 ? 3.349 3.790 16.140 1.00 92.25 132 GLU A O 1
ATOM 976 N N . PRO A 1 133 ? 2.735 2.339 17.747 1.00 88.62 133 PRO A N 1
ATOM 977 C CA . PRO A 1 133 ? 1.351 2.789 17.750 1.00 88.62 133 PRO A CA 1
ATOM 978 C C . PRO A 1 133 ? 1.235 4.223 18.271 1.00 88.62 133 PRO A C 1
ATOM 980 O O . PRO A 1 133 ? 1.935 4.633 19.193 1.00 88.62 133 PRO A O 1
ATOM 983 N N . GLY A 1 134 ? 0.302 4.991 17.709 1.00 85.94 134 GLY A N 1
ATOM 984 C CA . GLY A 1 134 ? -0.020 6.340 18.188 1.00 85.94 134 GLY A CA 1
ATOM 985 C C . GLY A 1 134 ? 0.960 7.443 17.775 1.00 85.94 134 GLY A C 1
ATOM 986 O O . GLY A 1 134 ? 0.655 8.614 18.003 1.00 85.94 134 GLY A O 1
ATOM 987 N N . ARG A 1 135 ? 2.076 7.111 17.114 1.00 92.50 135 ARG A N 1
ATOM 988 C CA . ARG A 1 135 ? 2.979 8.107 16.527 1.00 92.50 135 ARG A CA 1
ATOM 989 C C . ARG A 1 135 ? 2.241 8.983 15.495 1.00 92.50 135 ARG A C 1
ATOM 991 O O . ARG A 1 135 ? 1.451 8.445 14.705 1.00 92.50 135 ARG A O 1
ATOM 998 N N . PRO A 1 136 ? 2.469 10.311 15.470 1.00 95.00 136 PRO A N 1
ATOM 999 C CA . PRO A 1 136 ? 1.943 11.181 14.419 1.00 95.00 136 PRO A CA 1
ATOM 1000 C C . PRO A 1 136 ? 2.345 10.684 13.024 1.00 95.00 136 PRO A C 1
ATOM 1002 O O . PRO A 1 136 ? 3.460 10.190 12.826 1.00 95.00 136 PRO A O 1
ATOM 1005 N N . LEU A 1 137 ? 1.436 10.786 12.052 1.00 94.50 137 LEU A N 1
ATOM 1006 C CA . LEU A 1 137 ? 1.722 10.295 10.700 1.00 94.50 137 LEU A CA 1
ATOM 1007 C C . LEU A 1 137 ? 2.818 11.127 10.039 1.00 94.50 137 LEU A C 1
ATOM 1009 O O . LEU A 1 137 ? 3.655 10.563 9.351 1.00 94.50 137 LEU A O 1
ATOM 1013 N N . GLU A 1 138 ? 2.859 12.429 10.310 1.00 94.12 138 GLU A N 1
ATOM 1014 C CA . GLU A 1 138 ? 3.866 13.353 9.792 1.00 94.12 138 GLU A CA 1
ATOM 1015 C C . GLU A 1 138 ? 5.274 12.942 10.241 1.00 94.12 138 GLU A C 1
ATOM 1017 O O . GLU A 1 138 ? 6.162 12.762 9.416 1.00 94.12 138 GLU A O 1
ATOM 1022 N N . GLU A 1 139 ? 5.457 12.663 11.535 1.00 94.75 139 GLU A N 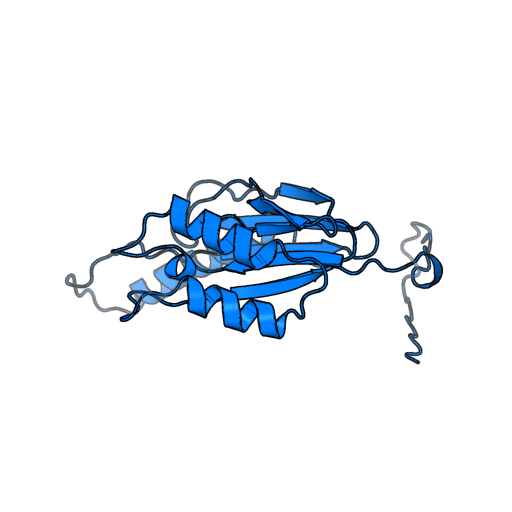1
ATOM 1023 C CA . GLU A 1 139 ? 6.738 12.179 12.066 1.00 94.75 139 GLU A CA 1
ATOM 1024 C C . GLU A 1 139 ? 7.127 10.814 11.472 1.00 94.75 139 GLU A C 1
ATOM 1026 O O . GLU A 1 139 ? 8.301 10.519 11.250 1.00 94.75 139 GLU A O 1
ATOM 1031 N N . THR A 1 140 ? 6.134 9.966 11.200 1.00 94.75 140 THR A N 1
ATOM 1032 C CA . THR A 1 140 ? 6.352 8.659 10.568 1.00 94.75 140 THR A CA 1
ATOM 1033 C C . THR A 1 140 ? 6.774 8.816 9.101 1.00 94.75 140 THR A C 1
ATOM 1035 O O . THR A 1 140 ? 7.710 8.143 8.668 1.00 94.75 140 THR A O 1
ATOM 1038 N N . CYS A 1 141 ? 6.137 9.734 8.367 1.00 93.06 141 CYS A N 1
ATOM 1039 C CA . CYS A 1 141 ? 6.472 10.098 6.989 1.00 93.06 141 CYS A CA 1
ATOM 1040 C C . CYS A 1 141 ? 7.867 10.713 6.860 1.00 93.06 141 CYS A C 1
ATOM 1042 O O . CYS A 1 141 ? 8.498 10.504 5.832 1.00 93.06 141 CYS A O 1
ATOM 1044 N N . ASP A 1 142 ? 8.356 11.437 7.867 1.00 92.00 142 ASP A N 1
ATOM 1045 C CA . ASP A 1 142 ? 9.714 11.992 7.844 1.00 92.00 142 ASP A CA 1
ATOM 1046 C C . ASP A 1 142 ? 10.767 10.922 8.167 1.00 92.00 142 ASP A C 1
ATOM 1048 O O . ASP A 1 142 ? 11.821 10.852 7.531 1.00 92.00 142 ASP A O 1
ATOM 1052 N N . ARG A 1 143 ? 10.484 10.057 9.150 1.00 93.19 143 ARG A N 1
ATOM 1053 C CA . ARG A 1 143 ? 11.438 9.046 9.624 1.00 93.19 143 ARG A CA 1
ATOM 1054 C C . ARG A 1 143 ? 11.675 7.927 8.613 1.00 93.19 143 ARG A C 1
ATOM 1056 O O . ARG A 1 143 ? 12.820 7.556 8.386 1.00 93.19 143 ARG A O 1
ATOM 1063 N N . ILE A 1 144 ? 10.611 7.370 8.031 1.00 93.81 144 ILE A N 1
ATOM 1064 C CA . ILE A 1 144 ? 10.725 6.182 7.169 1.00 93.81 144 ILE A CA 1
ATOM 1065 C C . ILE A 1 144 ? 11.673 6.437 5.979 1.00 93.81 144 ILE A C 1
ATOM 1067 O O . ILE A 1 144 ? 12.628 5.676 5.823 1.00 93.81 144 ILE A O 1
ATOM 1071 N N . PRO A 1 145 ? 11.506 7.511 5.182 1.00 90.75 145 PRO A N 1
ATOM 1072 C CA . PRO A 1 145 ? 12.446 7.837 4.115 1.00 90.75 145 PRO A CA 1
ATOM 1073 C C . PRO A 1 145 ? 13.843 8.187 4.637 1.00 90.75 145 PRO A C 1
ATOM 1075 O O . PRO A 1 145 ? 14.827 7.841 3.993 1.00 90.75 145 PRO A O 1
ATOM 1078 N N . HIS A 1 146 ? 13.960 8.835 5.802 1.00 90.25 146 HIS A N 1
ATOM 1079 C CA . HIS A 1 146 ? 15.265 9.141 6.397 1.00 90.25 146 HIS A CA 1
ATOM 1080 C C . HIS A 1 146 ? 16.090 7.878 6.695 1.00 90.25 146 HIS A C 1
ATOM 1082 O O . HIS A 1 146 ? 17.297 7.866 6.455 1.00 90.25 146 HIS A O 1
ATOM 1088 N N . ASP A 1 147 ? 15.440 6.819 7.179 1.00 89.38 147 ASP A N 1
ATOM 1089 C CA . ASP A 1 147 ? 16.096 5.561 7.545 1.00 89.38 147 ASP A CA 1
ATOM 1090 C C . ASP A 1 147 ? 16.333 4.641 6.327 1.00 89.38 147 ASP A C 1
ATOM 1092 O O . ASP A 1 147 ? 17.306 3.873 6.287 1.00 89.38 147 ASP A O 1
ATOM 1096 N N . LEU A 1 148 ? 15.442 4.701 5.330 1.00 88.31 148 LEU A N 1
ATOM 1097 C CA . LEU A 1 148 ? 15.463 3.817 4.161 1.00 88.31 148 LEU A CA 1
ATOM 1098 C C . LEU A 1 148 ? 16.313 4.343 3.006 1.00 88.31 148 LEU A C 1
ATOM 1100 O O . LEU A 1 148 ? 17.027 3.551 2.384 1.00 88.31 148 LEU A O 1
ATOM 1104 N N . LEU A 1 149 ? 16.251 5.645 2.712 1.00 86.94 149 LEU A N 1
ATOM 1105 C CA . LEU A 1 149 ? 16.758 6.164 1.446 1.00 86.94 149 LEU A CA 1
ATOM 1106 C C . LEU A 1 149 ? 18.287 6.305 1.443 1.00 86.94 149 LEU A C 1
ATOM 1108 O O . LEU A 1 149 ? 18.849 7.069 2.237 1.00 86.94 149 LEU A O 1
ATOM 1112 N N . PRO A 1 150 ? 18.990 5.623 0.519 1.00 76.25 150 PRO A N 1
ATOM 1113 C CA . PRO A 1 150 ? 20.409 5.852 0.306 1.00 76.25 150 PRO A CA 1
ATOM 1114 C C . PRO A 1 150 ? 20.642 7.213 -0.365 1.00 76.25 150 PRO A C 1
ATOM 1116 O O . PRO A 1 150 ? 19.778 7.766 -1.043 1.00 76.25 150 PRO A O 1
ATOM 1119 N N . GLN A 1 151 ? 21.857 7.740 -0.216 1.00 76.19 151 GLN A N 1
ATOM 1120 C CA . GLN A 1 151 ? 22.318 8.913 -0.958 1.00 76.19 151 GLN A CA 1
ATOM 1121 C C . GLN A 1 151 ? 23.488 8.504 -1.870 1.00 76.19 151 GLN A C 1
ATOM 1123 O O . GLN A 1 151 ? 24.491 8.007 -1.345 1.00 76.19 151 GLN A O 1
ATOM 1128 N N . PRO A 1 152 ? 23.411 8.717 -3.203 1.00 78.75 152 PRO A N 1
ATOM 1129 C CA . PRO A 1 152 ? 22.301 9.314 -3.960 1.00 78.75 152 PRO A CA 1
ATOM 1130 C C . PRO A 1 152 ? 21.131 8.340 -4.204 1.00 78.75 152 PRO A C 1
ATOM 1132 O O . PRO A 1 152 ? 21.326 7.128 -4.270 1.00 78.75 152 PRO A O 1
ATOM 1135 N N . GLN A 1 153 ? 19.932 8.896 -4.381 1.00 80.25 153 GLN A N 1
ATOM 1136 C CA . GLN A 1 153 ? 18.710 8.167 -4.728 1.00 80.25 153 GLN A CA 1
ATOM 1137 C C . GLN A 1 153 ? 18.714 7.767 -6.214 1.00 80.25 153 GLN A C 1
ATOM 1139 O O . GLN A 1 153 ? 19.185 8.533 -7.058 1.00 80.25 153 GLN A O 1
ATOM 1144 N N . THR A 1 154 ? 18.219 6.567 -6.529 1.00 82.25 154 THR A N 1
ATOM 1145 C CA . THR A 1 154 ? 18.262 5.995 -7.889 1.00 82.25 154 THR A CA 1
ATOM 1146 C C . THR A 1 154 ? 16.931 6.021 -8.631 1.00 82.25 154 THR A C 1
ATOM 1148 O O . THR A 1 154 ? 16.949 5.887 -9.850 1.00 82.25 154 THR A O 1
ATOM 1151 N N . ASP A 1 155 ? 15.817 6.194 -7.919 1.00 87.31 155 ASP A N 1
ATOM 1152 C CA . ASP A 1 155 ? 14.456 6.161 -8.464 1.00 87.31 155 ASP A CA 1
ATOM 1153 C C . ASP A 1 155 ? 13.504 7.052 -7.648 1.00 87.31 155 ASP A C 1
ATOM 1155 O O . ASP A 1 155 ? 13.857 7.461 -6.541 1.00 87.31 155 ASP A O 1
ATOM 1159 N N . ASP A 1 156 ? 12.320 7.369 -8.164 1.00 90.31 156 ASP A N 1
ATOM 1160 C CA . ASP A 1 156 ? 11.332 8.222 -7.503 1.00 90.31 156 ASP A CA 1
ATOM 1161 C C . ASP A 1 156 ? 10.721 7.568 -6.248 1.00 90.31 156 ASP A C 1
ATOM 1163 O O . ASP A 1 156 ? 10.399 6.380 -6.198 1.00 90.31 156 ASP A O 1
ATOM 1167 N N . VAL A 1 157 ? 10.516 8.376 -5.203 1.00 92.31 157 VAL A N 1
ATOM 1168 C CA . VAL A 1 157 ? 9.973 7.913 -3.917 1.00 92.31 157 VAL A CA 1
ATOM 1169 C C . VAL A 1 157 ? 8.679 8.636 -3.593 1.00 92.31 157 VAL A C 1
ATOM 1171 O O . VAL A 1 157 ? 8.653 9.860 -3.447 1.00 92.31 157 VAL A O 1
ATOM 1174 N N . ALA A 1 158 ? 7.623 7.857 -3.381 1.00 94.00 158 ALA A N 1
ATOM 1175 C CA . ALA A 1 158 ? 6.397 8.305 -2.745 1.00 94.00 158 ALA A CA 1
ATOM 1176 C C . ALA A 1 158 ? 6.040 7.382 -1.574 1.00 94.00 158 ALA A C 1
ATOM 1178 O O . ALA A 1 158 ? 6.170 6.163 -1.666 1.00 94.00 158 ALA A O 1
ATOM 1179 N N . LEU A 1 159 ? 5.558 7.979 -0.482 1.00 96.38 159 LEU A N 1
ATOM 1180 C CA . LEU A 1 159 ? 5.003 7.286 0.678 1.00 96.38 159 LEU A CA 1
ATOM 1181 C C . LEU 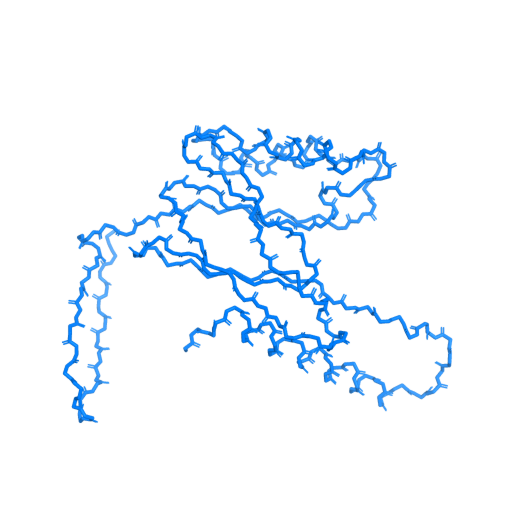A 1 159 ? 3.692 7.968 1.072 1.00 96.38 159 LEU A C 1
ATOM 1183 O O . LEU A 1 159 ? 3.670 9.161 1.377 1.00 96.38 159 LEU A O 1
ATOM 1187 N N . LEU A 1 160 ? 2.605 7.204 1.085 1.00 97.06 160 LEU A N 1
ATOM 1188 C CA . LEU A 1 160 ? 1.289 7.647 1.526 1.00 97.06 160 LEU A CA 1
ATOM 1189 C C . LEU A 1 160 ? 0.878 6.853 2.764 1.00 97.06 160 LEU A C 1
ATOM 1191 O O . LEU A 1 160 ? 0.672 5.642 2.694 1.00 97.06 160 LEU A O 1
ATOM 1195 N N . LEU A 1 161 ? 0.718 7.554 3.886 1.00 97.25 161 LEU A N 1
ATOM 1196 C CA . LEU A 1 161 ? 0.229 6.987 5.139 1.00 97.25 161 LEU A CA 1
ATOM 1197 C C . LEU A 1 161 ? -1.195 7.461 5.415 1.00 97.25 161 LEU A C 1
ATOM 1199 O O . LEU A 1 161 ? -1.470 8.660 5.419 1.00 97.25 161 LEU A O 1
ATOM 1203 N N . THR A 1 162 ? -2.096 6.524 5.703 1.00 95.19 162 THR A N 1
ATOM 1204 C CA . THR A 1 162 ? -3.477 6.830 6.097 1.00 95.19 162 THR A CA 1
ATOM 1205 C C . THR A 1 162 ? -3.827 6.098 7.380 1.00 95.19 162 THR A C 1
ATOM 1207 O O . THR A 1 162 ? -3.645 4.886 7.473 1.00 95.19 162 THR A O 1
ATOM 1210 N N . ARG A 1 163 ? -4.363 6.820 8.372 1.00 95.94 163 ARG A N 1
ATOM 1211 C CA . ARG A 1 163 ? -4.892 6.214 9.599 1.00 95.94 163 ARG A CA 1
ATOM 1212 C C . ARG A 1 163 ? -6.389 5.974 9.462 1.00 95.94 163 ARG A C 1
ATOM 1214 O O . ARG A 1 163 ? -7.143 6.921 9.235 1.00 95.94 163 ARG A O 1
ATOM 1221 N N . THR A 1 164 ? -6.815 4.729 9.632 1.00 93.69 164 THR A N 1
ATOM 1222 C CA . THR A 1 164 ? -8.227 4.360 9.556 1.00 93.69 164 THR A CA 1
ATOM 1223 C C . THR A 1 164 ? -9.006 4.894 10.751 1.00 93.69 164 THR A C 1
ATOM 1225 O O . THR A 1 164 ? -8.516 4.949 11.883 1.00 93.69 164 THR A O 1
ATOM 1228 N N . ARG A 1 165 ? -10.252 5.283 10.490 1.00 89.44 165 ARG A N 1
ATOM 1229 C CA . ARG A 1 165 ? -11.250 5.643 11.498 1.00 89.44 165 ARG A CA 1
ATOM 1230 C C . ARG A 1 165 ? -12.545 4.944 11.139 1.00 89.44 165 ARG A C 1
ATOM 1232 O O . ARG A 1 165 ? -12.905 4.935 9.963 1.00 89.44 165 ARG A O 1
ATOM 1239 N N . THR A 1 166 ? -13.237 4.408 12.135 1.00 85.50 166 THR A N 1
ATOM 1240 C CA . THR A 1 166 ? -14.569 3.845 11.922 1.00 85.50 166 THR A CA 1
ATOM 1241 C C . THR A 1 166 ? -15.627 4.867 12.299 1.00 85.50 166 THR A C 1
ATOM 1243 O O . THR A 1 166 ? -15.463 5.613 13.264 1.00 85.50 166 THR A O 1
ATOM 1246 N N . LEU A 1 167 ? -16.714 4.923 11.536 1.00 80.25 167 LEU A N 1
ATOM 1247 C CA . LEU A 1 167 ? -17.871 5.723 11.917 1.00 80.25 167 LEU A CA 1
ATOM 1248 C C . LEU A 1 167 ? -18.668 4.945 12.961 1.00 80.25 167 LEU A C 1
ATOM 1250 O O . LEU A 1 167 ? -19.105 3.821 12.717 1.00 80.25 167 LEU A O 1
ATOM 1254 N N . GLY A 1 168 ? -18.862 5.542 14.138 1.00 70.62 168 GLY A N 1
ATOM 1255 C CA . GLY A 1 168 ? -19.700 4.936 15.169 1.00 70.62 168 GLY A CA 1
ATOM 1256 C C . GLY A 1 168 ? -21.147 4.795 14.687 1.00 70.62 168 GLY A C 1
ATOM 1257 O O . GLY A 1 168 ? -21.609 5.563 13.846 1.00 70.62 168 GLY A O 1
ATOM 1258 N N . THR A 1 169 ? -21.914 3.867 15.261 1.00 65.88 169 THR A N 1
ATOM 1259 C CA . THR A 1 169 ? -23.339 3.671 14.915 1.00 65.88 169 THR A CA 1
ATOM 1260 C C . THR A 1 169 ? -24.202 4.918 15.132 1.00 65.88 169 THR A C 1
ATOM 1262 O O . THR A 1 169 ? -25.257 5.047 14.526 1.00 65.88 169 THR A O 1
ATOM 1265 N N . SER A 1 170 ? -23.754 5.869 15.955 1.00 69.19 170 SER A N 1
ATOM 1266 C CA . SER A 1 170 ? -24.383 7.185 16.124 1.00 69.19 170 SER A CA 1
ATOM 1267 C C . SER A 1 170 ? -24.166 8.140 14.943 1.00 69.19 170 SER A C 1
ATOM 1269 O O . SER A 1 170 ? -24.874 9.138 14.832 1.00 69.19 170 SER A O 1
ATOM 1271 N N . GLN A 1 171 ? -23.198 7.851 14.074 1.00 65.94 171 GLN A N 1
ATOM 1272 C CA . GLN A 1 171 ? -22.848 8.626 12.880 1.00 65.94 171 GLN A CA 1
ATOM 1273 C C . GLN A 1 171 ? -23.353 7.959 11.591 1.00 65.94 171 GLN A C 1
ATOM 1275 O O . GLN A 1 171 ? -23.154 8.496 10.504 1.00 65.94 171 GLN A O 1
ATOM 1280 N N . VAL A 1 172 ? -24.020 6.806 11.709 1.00 69.38 172 VAL A N 1
ATOM 1281 C CA . VAL A 1 172 ? -24.549 6.025 10.589 1.00 69.38 172 VAL A CA 1
ATOM 1282 C C . VAL A 1 172 ? -26.054 5.863 10.770 1.00 69.38 172 VAL A C 1
ATOM 1284 O O . VAL A 1 172 ? -26.513 5.243 11.724 1.00 69.38 172 VAL A O 1
ATOM 1287 N N . ALA A 1 173 ? -26.834 6.410 9.841 1.00 71.25 173 ALA A N 1
ATOM 1288 C CA . ALA A 1 173 ? -28.280 6.229 9.805 1.00 71.25 173 ALA A CA 1
ATOM 1289 C C . ALA A 1 173 ? -28.630 5.200 8.715 1.00 71.25 173 ALA A C 1
ATOM 1291 O O . ALA A 1 173 ? -28.668 5.570 7.539 1.00 71.25 173 ALA A O 1
ATOM 1292 N N . PRO A 1 174 ? -28.855 3.915 9.058 1.00 68.44 174 PRO A N 1
ATOM 1293 C CA . PRO A 1 174 ? -29.292 2.936 8.075 1.00 68.44 174 PRO A CA 1
ATOM 1294 C C . PRO A 1 174 ? -30.705 3.299 7.617 1.00 68.44 174 PRO A C 1
ATOM 1296 O O . PRO A 1 174 ? -31.609 3.472 8.435 1.00 68.44 174 PRO A O 1
ATOM 1299 N N . TRP A 1 175 ? -30.892 3.429 6.308 1.00 70.69 175 TRP A N 1
ATOM 1300 C CA . TRP A 1 175 ? -32.203 3.676 5.723 1.00 70.69 175 TRP A CA 1
ATOM 1301 C C . TRP A 1 175 ? -32.576 2.511 4.817 1.00 70.69 175 TRP A C 1
ATOM 1303 O O . TRP A 1 175 ? -31.910 2.258 3.816 1.00 70.69 175 TRP A O 1
ATOM 1313 N N . GLU A 1 176 ? -33.651 1.803 5.153 1.00 65.19 176 GLU A N 1
ATOM 1314 C CA . GLU A 1 176 ? -34.234 0.806 4.259 1.00 65.19 176 GLU A CA 1
ATOM 1315 C C . GLU A 1 176 ? -35.111 1.532 3.237 1.00 65.19 176 GLU A C 1
ATOM 1317 O O . GLU A 1 176 ? -36.143 2.117 3.574 1.00 65.19 176 GLU A O 1
ATOM 1322 N N . LEU A 1 177 ? -34.671 1.554 1.980 1.00 65.69 177 LEU A N 1
ATOM 1323 C CA . LEU A 1 177 ? -35.459 2.119 0.891 1.00 65.69 177 LEU A CA 1
ATOM 1324 C C . LEU A 1 177 ? -36.372 1.030 0.313 1.00 65.69 177 LEU A C 1
ATOM 1326 O O . LEU A 1 177 ? -35.872 -0.021 -0.096 1.00 65.69 177 LEU A O 1
ATOM 1330 N N . PRO A 1 178 ? -37.697 1.251 0.250 1.00 64.81 178 PRO A N 1
ATOM 1331 C CA . PRO A 1 178 ? -38.587 0.329 -0.440 1.00 64.81 178 PRO A CA 1
ATOM 1332 C C . PRO A 1 178 ? -38.223 0.280 -1.929 1.00 64.81 178 PRO A C 1
ATOM 1334 O O . PRO A 1 178 ? -38.006 1.317 -2.556 1.00 64.81 178 PRO A O 1
ATOM 1337 N N . ALA A 1 179 ? -38.169 -0.925 -2.502 1.00 59.97 179 ALA A N 1
ATOM 1338 C CA . ALA A 1 179 ? -37.809 -1.181 -3.900 1.00 59.97 179 ALA A CA 1
ATOM 1339 C C . ALA A 1 179 ? -38.933 -0.800 -4.892 1.00 59.97 179 ALA A C 1
ATOM 1341 O O . ALA A 1 179 ? -39.294 -1.572 -5.779 1.00 59.97 179 ALA A O 1
ATOM 1342 N N . GLU A 1 180 ? -39.525 0.380 -4.722 1.00 67.94 180 GLU A N 1
ATOM 1343 C CA . GLU A 1 180 ? -40.576 0.923 -5.580 1.00 67.94 180 GLU A CA 1
ATOM 1344 C C . GLU A 1 180 ? -39.948 1.943 -6.551 1.00 67.94 180 GLU A C 1
ATOM 1346 O O . GLU A 1 180 ? -39.363 2.934 -6.110 1.00 67.94 180 GLU A O 1
ATOM 1351 N N . PRO A 1 181 ? -40.074 1.767 -7.877 1.00 59.03 181 PRO A N 1
ATOM 1352 C CA . PRO A 1 181 ? -39.363 2.577 -8.874 1.00 59.03 181 PRO A CA 1
ATOM 1353 C C . PRO A 1 181 ? -39.830 4.044 -8.987 1.00 59.03 181 PRO A C 1
ATOM 1355 O O . PRO A 1 181 ? -39.368 4.757 -9.874 1.00 59.03 181 PRO A O 1
ATOM 1358 N N . SER A 1 182 ? -40.753 4.515 -8.137 1.00 63.53 182 SER A N 1
ATOM 1359 C CA . SER A 1 182 ? -41.444 5.799 -8.329 1.00 63.53 182 SER A CA 1
ATOM 1360 C C . SER A 1 182 ? -41.023 6.951 -7.408 1.00 63.53 182 SER A C 1
ATOM 1362 O O . SER A 1 182 ? -41.456 8.076 -7.657 1.00 63.53 182 SER A O 1
ATOM 1364 N N . VAL A 1 183 ? -40.149 6.765 -6.410 1.00 47.81 183 VAL A N 1
ATOM 1365 C CA . VAL A 1 183 ? -39.663 7.894 -5.587 1.00 47.81 183 VAL A CA 1
ATOM 1366 C C . VAL A 1 183 ? -38.224 7.669 -5.118 1.00 47.81 183 VAL A C 1
ATOM 1368 O O . VAL A 1 183 ? -37.982 6.882 -4.212 1.00 47.81 183 VAL A O 1
ATOM 1371 N N . ALA A 1 184 ? -37.264 8.412 -5.672 1.00 48.19 184 ALA A N 1
ATOM 1372 C CA . ALA A 1 184 ? -35.921 8.517 -5.097 1.00 48.19 184 ALA A CA 1
ATOM 1373 C C . ALA A 1 184 ? -35.346 9.927 -5.310 1.00 48.19 184 ALA A C 1
ATOM 1375 O O . ALA A 1 184 ? -34.440 10.145 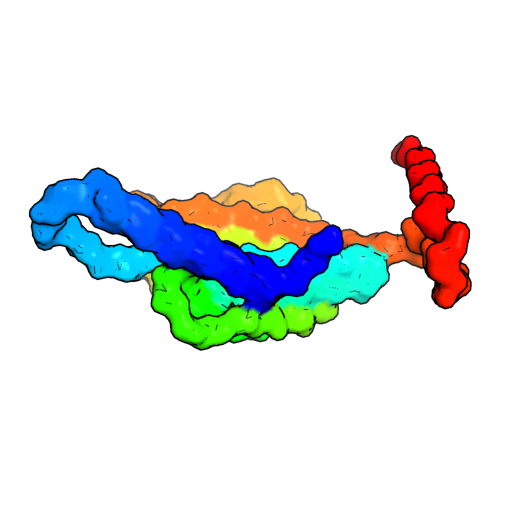-6.106 1.00 48.19 184 ALA A O 1
ATOM 1376 N N . LEU A 1 185 ? -35.897 10.910 -4.595 1.00 49.09 185 LEU A N 1
ATOM 1377 C CA . LEU A 1 185 ? -35.183 12.149 -4.281 1.00 49.09 185 LEU A CA 1
ATOM 1378 C C . LEU A 1 185 ? -34.782 12.061 -2.810 1.00 49.09 185 LEU A C 1
ATOM 1380 O O . LEU A 1 185 ? -35.612 12.254 -1.925 1.00 49.09 185 LEU A O 1
ATOM 1384 N N . ILE A 1 186 ? -33.521 11.719 -2.556 1.00 52.88 186 ILE A N 1
ATOM 1385 C CA . ILE A 1 186 ? -32.949 11.680 -1.209 1.00 52.88 186 ILE A CA 1
ATOM 1386 C C . ILE A 1 186 ? -32.229 13.009 -0.987 1.00 52.88 186 ILE A C 1
ATOM 1388 O O . ILE A 1 186 ? -31.234 13.302 -1.644 1.00 52.88 186 ILE A O 1
ATOM 1392 N N . PHE A 1 187 ? -32.740 13.825 -0.065 1.00 45.09 187 PHE A N 1
ATOM 1393 C CA . PHE A 1 187 ? -32.047 15.021 0.405 1.00 45.09 187 PHE A CA 1
ATOM 1394 C C . PHE A 1 187 ? -31.207 14.653 1.627 1.00 45.09 187 PHE A C 1
ATOM 1396 O O . PHE A 1 187 ? -31.742 14.462 2.717 1.00 45.09 187 PHE A O 1
ATOM 1403 N N . ILE A 1 188 ? -29.889 14.565 1.449 1.00 54.97 188 ILE A N 1
ATOM 1404 C CA . ILE A 1 188 ? -28.947 14.423 2.561 1.00 54.97 188 ILE A CA 1
ATOM 1405 C C . ILE A 1 188 ? -28.644 15.829 3.082 1.00 54.97 188 ILE A C 1
ATOM 1407 O O . ILE A 1 188 ? -28.066 16.649 2.370 1.00 54.97 188 ILE A O 1
ATOM 1411 N N . ARG A 1 189 ? -29.056 16.124 4.317 1.00 41.69 189 ARG A N 1
ATOM 1412 C CA . ARG A 1 189 ? -28.724 17.373 5.011 1.00 41.69 189 ARG A CA 1
ATOM 1413 C C . ARG A 1 189 ? -27.788 17.026 6.164 1.00 41.69 189 ARG A C 1
ATOM 1415 O O . ARG A 1 189 ? -28.238 16.515 7.181 1.00 41.69 189 ARG A O 1
ATOM 1422 N N . GLY A 1 190 ? -26.489 17.229 5.963 1.00 41.97 190 GLY A N 1
ATOM 1423 C CA . GLY A 1 190 ? -25.489 17.085 7.018 1.00 41.97 190 GLY A CA 1
ATOM 1424 C C . GLY A 1 190 ? -25.273 18.425 7.710 1.00 41.97 190 GLY A C 1
ATOM 1425 O O . GLY A 1 190 ? -24.830 19.368 7.060 1.00 41.97 190 GLY A O 1
ATOM 1426 N N . ASP A 1 191 ? -25.576 18.507 9.004 1.00 44.75 191 ASP A N 1
ATOM 1427 C CA . ASP A 1 191 ? -25.065 19.583 9.854 1.00 44.75 191 ASP A CA 1
ATOM 1428 C C . ASP A 1 191 ? -23.711 19.124 10.408 1.00 44.75 191 ASP A C 1
ATOM 1430 O O . ASP A 1 191 ? -23.627 18.172 11.185 1.00 44.75 191 ASP A O 1
ATOM 1434 N N . VAL A 1 192 ? -22.642 19.777 9.955 1.00 36.47 192 VAL A N 1
ATOM 1435 C CA . VAL A 1 192 ? -21.292 19.608 10.503 1.00 36.47 192 VAL A CA 1
ATOM 1436 C C . VAL A 1 192 ? -21.199 20.510 11.736 1.00 36.47 192 VAL A C 1
ATOM 1438 O O . VAL A 1 192 ? -21.387 21.721 11.606 1.00 36.47 192 VAL A O 1
ATOM 1441 N N . GLN A 1 193 ? -20.967 19.930 12.918 1.00 37.22 193 GLN A N 1
ATOM 1442 C CA . GLN A 1 193 ? -20.572 20.688 14.114 1.00 37.22 193 GLN A CA 1
ATOM 1443 C C . GLN A 1 193 ? -19.065 20.918 14.146 1.00 37.22 193 GLN A C 1
ATOM 1445 O O . GLN A 1 193 ? -18.326 19.991 13.742 1.00 37.22 193 GLN A O 1
#

Mean predicted aligned error: 9.62 Å

Foldseek 3Di:
DDDAQLVVLVVQLVVLLVVVVVVVVVDDDDPPDPPPQDFAKDKDWDADLAQQKIKIWIAQFFFKWKQALQLDIDGDDADHHHGRNPDDDGIDMDMDRHDAQMKIKGKGPLQQDDPVDDSVRLVVLLSVLRRDHPDDVVVSVVVSSVVRADPPRDDDIDMDIDGRHHDPPVRDDDDDDPPDPPDDDDDDDDDDD

pLDDT: mean 83.92, std 16.63, range [36.47, 98.31]